Protein AF-A0A0N1A5Q2-F1 (afdb_monomer)

Solvent-accessible surface area (backbone atoms only — not comparable to full-atom values): 10249 Å² total; per-residue (Å²): 117,65,51,75,44,43,47,66,61,51,27,72,71,64,34,70,78,53,55,74,44,52,62,60,35,73,66,47,80,90,40,35,28,28,36,40,36,38,72,71,56,71,82,91,60,78,44,61,50,74,22,64,37,93,55,10,63,61,47,42,65,68,29,60,58,47,68,48,45,46,52,53,33,58,75,71,55,56,76,88,78,52,68,49,60,36,40,36,42,25,34,40,39,55,25,31,68,52,24,43,51,53,16,53,59,43,38,57,50,35,73,74,66,60,65,80,52,96,42,59,41,48,31,43,28,14,32,15,48,35,70,73,91,54,89,69,54,50,43,103,81,70,43,73,63,71,30,50,38,72,70,15,57,48,43,22,46,75,46,59,44,23,50,27,24,29,22,56,91,84,41,66,43,75,41,10,50,53,33,48,53,50,58,57,53,55,64,77,76,113

Nearest PDB structures (foldseek):
  5tkm-assembly2_B  TM=4.483E-01  e=5.69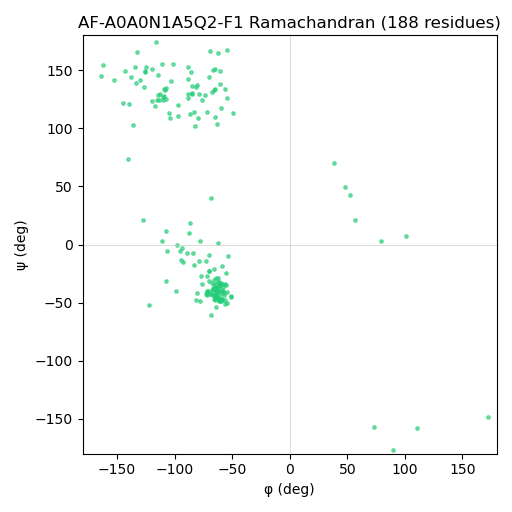3E-06  Homo sapiens
  3vow-assembly2_B  TM=4.522E-01  e=8.883E-06  Homo sapiens
  4j4j-assembly1_A  TM=4.385E-01  e=6.369E-05  Homo sapiens
  3a58-assembly2_D  TM=3.427E-01  e=1.150E-01  Saccharomyces cerevisiae
  4k3z-assembly1_A-2  TM=3.802E-01  e=5.630E-01  Brucella melitensis bv. 1 str. 16M

Sequence (190 aa):
MNGELDWADATAYYGSGLEAHRKPLSEASMATYGLLACRFLKGDTEQVVNGDGDHAEQKLIRSSLWTEELDSALADWDPRSSPMLVLVALNRSPCGDCAHLLASALNHYNDRYALTTERQHFVLASLGYYHSNKATQHSARGLPQTFTTDKGMRALKEAGWKLCTLTFDAKTTRRGRELSTYLRQIRKHG

pLDDT: mean 83.9, std 13.61, range [41.44, 96.94]

Foldseek 3Di:
DAEEDEPVNVCVVQHPLSVVCPVVLQPPDPKKKKKKAWNQFDDPDDRIDIAIGNQRLVVVCVDCCNPPRVVVSLVPDDLVPAQTEIEMEIQEDDFLVSLLVLLVSLLVVCVVNVPPDPRYAYEYEYLFFFDDPDDFDQDVVRHGNGGHDLNSVVSNVVSPYHYHYYDYPPDRDPRSVVVNVVVVVSVVPD

Mean predicted aligned error: 6.55 Å

Structure (mmCIF, N/CA/C/O backbone):
data_AF-A0A0N1A5Q2-F1
#
_entry.id   AF-A0A0N1A5Q2-F1
#
loop_
_atom_site.group_PDB
_atom_site.id
_atom_site.type_symbol
_atom_site.label_atom_id
_atom_site.label_alt_id
_atom_site.label_comp_id
_atom_site.label_asym_id
_atom_site.label_entity_id
_atom_site.label_seq_id
_atom_site.pdbx_PDB_ins_code
_atom_site.Cartn_x
_atom_site.Cartn_y
_atom_site.Cartn_z
_atom_site.occupancy
_atom_site.B_iso_or_equiv
_atom_site.auth_seq_id
_atom_site.auth_comp_id
_atom_site.auth_asym_id
_atom_site.auth_atom_id
_atom_site.pdbx_PDB_model_num
ATOM 1 N N . MET A 1 1 ? 8.326 1.518 9.846 1.00 48.03 1 MET A N 1
ATOM 2 C CA . MET A 1 1 ? 8.658 0.183 9.301 1.00 48.03 1 MET A CA 1
ATOM 3 C C . MET A 1 1 ? 8.783 0.349 7.791 1.00 48.03 1 MET A C 1
ATOM 5 O O . MET A 1 1 ? 7.774 0.312 7.116 1.00 48.03 1 MET A O 1
ATOM 9 N N . ASN A 1 2 ? 9.982 0.660 7.287 1.00 59.34 2 ASN A N 1
ATOM 10 C CA . ASN A 1 2 ? 10.278 0.516 5.856 1.00 59.34 2 ASN A CA 1
ATOM 11 C C . ASN A 1 2 ? 11.208 -0.688 5.746 1.00 59.34 2 ASN A C 1
ATOM 13 O O . ASN A 1 2 ? 12.139 -0.798 6.558 1.00 59.34 2 ASN A O 1
ATOM 17 N N . GLY A 1 3 ? 10.955 -1.581 4.801 1.00 83.50 3 GLY A N 1
ATOM 18 C CA . GLY A 1 3 ? 11.640 -2.868 4.759 1.00 83.50 3 GLY A CA 1
ATOM 19 C C . GLY A 1 3 ? 11.071 -3.800 3.706 1.00 83.50 3 GLY A C 1
ATOM 20 O O . GLY A 1 3 ? 10.608 -3.350 2.660 1.00 83.50 3 GLY A O 1
ATOM 21 N N . GLU A 1 4 ? 11.133 -5.090 3.991 1.00 91.00 4 GLU A N 1
ATOM 22 C CA . GLU A 1 4 ? 10.516 -6.132 3.180 1.00 91.00 4 GLU A CA 1
ATOM 23 C C . GLU A 1 4 ? 9.241 -6.605 3.885 1.00 91.00 4 GLU A C 1
ATOM 25 O O . GLU A 1 4 ? 9.194 -6.656 5.115 1.00 91.00 4 GLU A O 1
ATOM 30 N N . LEU A 1 5 ? 8.194 -6.865 3.107 1.00 94.06 5 LEU A N 1
ATOM 31 C CA . LEU A 1 5 ? 6.973 -7.516 3.566 1.00 94.06 5 LEU A CA 1
ATOM 32 C C . LEU A 1 5 ? 6.863 -8.828 2.804 1.00 94.06 5 LEU A C 1
ATOM 34 O O . LEU A 1 5 ? 6.771 -8.799 1.573 1.00 94.06 5 LEU A O 1
ATOM 38 N N . ASP A 1 6 ? 6.860 -9.947 3.520 1.00 94.31 6 ASP A N 1
ATOM 39 C CA . ASP A 1 6 ? 6.605 -11.225 2.880 1.00 94.31 6 ASP A CA 1
ATOM 40 C C . ASP A 1 6 ? 5.109 -11.439 2.674 1.00 94.31 6 ASP A C 1
ATOM 42 O O . ASP A 1 6 ? 4.270 -11.139 3.528 1.00 94.31 6 ASP A O 1
ATOM 46 N N . TRP A 1 7 ? 4.763 -11.947 1.499 1.00 94.06 7 TRP A N 1
ATOM 47 C CA . TRP A 1 7 ? 3.385 -12.239 1.151 1.00 94.06 7 TRP A CA 1
ATOM 48 C C . TRP A 1 7 ? 2.751 -13.303 2.044 1.00 94.06 7 TRP A C 1
ATOM 50 O O . TRP A 1 7 ? 1.550 -13.221 2.305 1.00 94.06 7 TRP A O 1
ATOM 60 N N . ALA A 1 8 ? 3.526 -14.274 2.538 1.00 93.19 8 ALA A N 1
ATOM 61 C CA . ALA A 1 8 ? 3.014 -15.270 3.470 1.00 93.19 8 ALA A CA 1
ATOM 62 C C . ALA A 1 8 ? 2.579 -14.612 4.788 1.00 93.19 8 ALA A C 1
ATOM 64 O O . ALA A 1 8 ? 1.503 -14.928 5.293 1.00 93.19 8 ALA A O 1
ATOM 65 N N . ASP A 1 9 ? 3.345 -13.637 5.288 1.00 92.31 9 ASP A N 1
ATOM 66 C CA . ASP A 1 9 ? 2.991 -12.874 6.492 1.00 92.31 9 ASP A CA 1
ATOM 67 C C . ASP A 1 9 ? 1.732 -12.029 6.267 1.00 92.31 9 ASP A C 1
ATOM 69 O O . ASP A 1 9 ? 0.822 -12.008 7.100 1.00 92.31 9 ASP A O 1
ATOM 73 N N . ALA A 1 10 ? 1.642 -11.358 5.112 1.00 92.25 10 ALA A N 1
ATOM 74 C CA . ALA A 1 10 ? 0.452 -10.597 4.743 1.00 92.25 10 ALA A CA 1
ATOM 75 C C . ALA A 1 10 ? -0.783 -11.511 4.644 1.00 92.25 10 ALA A C 1
ATOM 77 O O . ALA A 1 10 ? -1.839 -11.190 5.184 1.00 92.25 10 ALA A O 1
ATOM 78 N N . THR A 1 11 ? -0.647 -12.680 4.022 1.00 92.38 11 THR A N 1
ATOM 79 C CA . THR A 1 11 ? -1.735 -13.656 3.867 1.00 92.38 11 THR A CA 1
ATOM 80 C C . THR A 1 11 ? -2.144 -14.265 5.204 1.00 92.38 11 THR A C 1
ATOM 82 O O . THR A 1 11 ? -3.334 -14.415 5.467 1.00 92.38 11 THR A O 1
ATOM 85 N N . ALA A 1 12 ? -1.194 -14.548 6.098 1.00 91.06 12 ALA A N 1
ATOM 86 C CA . ALA A 1 12 ? -1.493 -14.996 7.457 1.00 91.06 12 ALA A CA 1
ATOM 87 C C . ALA A 1 12 ? -2.286 -13.941 8.250 1.00 91.06 12 ALA A C 1
ATOM 89 O O . ALA A 1 12 ? -3.116 -14.289 9.090 1.00 91.06 12 ALA A O 1
ATOM 90 N N . TYR A 1 13 ? -2.058 -12.654 7.971 1.00 89.38 13 TYR A N 1
ATOM 91 C CA . TYR A 1 13 ? -2.757 -11.560 8.634 1.00 89.38 13 TYR A CA 1
ATOM 92 C C . TYR A 1 13 ? -4.150 -11.274 8.053 1.00 89.38 13 TYR A C 1
ATOM 94 O O . TYR A 1 13 ? -5.098 -11.138 8.830 1.00 89.38 13 TYR A O 1
ATOM 102 N N . TYR A 1 14 ? -4.272 -11.174 6.723 1.00 89.12 14 TYR A N 1
ATOM 103 C CA . TYR A 1 14 ? -5.499 -10.781 6.007 1.00 89.12 14 TYR A CA 1
ATOM 104 C C . TYR A 1 14 ? -6.382 -11.960 5.569 1.00 89.12 14 TYR A C 1
ATOM 106 O O . TYR A 1 14 ? -7.547 -11.760 5.246 1.00 89.12 14 TYR A O 1
ATOM 114 N N . GLY A 1 15 ? -5.859 -13.186 5.573 1.00 88.00 15 GLY A N 1
ATOM 115 C CA . GLY A 1 15 ? -6.590 -14.391 5.188 1.00 88.00 15 GLY A CA 1
ATOM 116 C C . GLY A 1 15 ? -6.500 -14.747 3.700 1.00 88.00 15 GLY A C 1
ATOM 117 O O . GLY A 1 15 ? -5.807 -14.111 2.904 1.00 88.00 15 GLY A O 1
ATOM 118 N N . SER A 1 16 ? -7.219 -15.809 3.323 1.00 83.44 16 SER A N 1
ATOM 119 C CA . SER A 1 16 ? -7.140 -16.453 2.001 1.00 83.44 16 SER A CA 1
ATOM 120 C C . SER A 1 16 ? -7.618 -15.584 0.835 1.00 83.44 16 SER A C 1
ATOM 122 O O . SER A 1 16 ? -7.206 -15.829 -0.297 1.00 83.44 16 SER A O 1
ATOM 124 N N . GLY A 1 17 ? -8.434 -14.556 1.096 1.00 86.31 17 GLY A N 1
ATOM 125 C CA . GLY A 1 17 ? -8.840 -13.582 0.079 1.00 86.31 17 GLY A CA 1
ATOM 126 C C . GLY A 1 17 ? -7.642 -12.868 -0.551 1.00 86.31 17 GLY A C 1
ATOM 127 O O . GLY A 1 17 ? -7.629 -12.631 -1.754 1.00 86.31 17 GLY A O 1
ATOM 128 N N . LEU A 1 18 ? -6.580 -12.621 0.228 1.00 89.81 18 LEU A N 1
ATOM 129 C CA . LEU A 1 18 ? -5.355 -12.035 -0.305 1.00 89.81 18 LEU A CA 1
ATOM 130 C C . LEU A 1 18 ? -4.631 -13.007 -1.252 1.00 89.81 18 LEU A C 1
ATOM 132 O O . LEU A 1 18 ? -4.221 -12.598 -2.336 1.00 89.81 18 LEU A O 1
ATOM 136 N N . GLU A 1 19 ? -4.537 -14.296 -0.897 1.00 90.75 19 GLU A N 1
ATOM 137 C CA . GLU A 1 19 ? -3.787 -15.311 -1.661 1.00 90.75 19 GLU A CA 1
ATOM 138 C C . GLU A 1 19 ? -4.295 -15.479 -3.097 1.00 90.75 19 GLU A C 1
ATOM 140 O O . GLU A 1 19 ? -3.496 -15.674 -4.018 1.00 90.75 19 GLU A O 1
ATOM 145 N N . ALA A 1 20 ? -5.603 -15.315 -3.322 1.00 90.50 20 ALA A N 1
ATOM 146 C CA . ALA A 1 20 ? -6.207 -15.363 -4.655 1.00 90.50 20 ALA A CA 1
ATOM 147 C C . ALA A 1 20 ? -5.558 -14.374 -5.646 1.00 90.50 20 ALA A C 1
ATOM 149 O O . ALA A 1 20 ? -5.558 -14.599 -6.859 1.00 90.50 20 ALA A O 1
ATOM 150 N N . HIS A 1 21 ? -4.945 -13.302 -5.139 1.00 92.31 21 HIS A N 1
ATOM 151 C CA . HIS A 1 21 ? -4.328 -12.258 -5.947 1.00 92.31 21 HIS A CA 1
ATOM 152 C C . HIS A 1 21 ? -2.816 -12.393 -6.122 1.00 92.31 21 HIS A C 1
ATOM 154 O O . HIS A 1 21 ? -2.222 -11.591 -6.848 1.00 92.31 21 HIS A O 1
ATOM 160 N N . ARG A 1 22 ? -2.185 -13.419 -5.541 1.00 92.06 22 ARG A N 1
ATOM 161 C CA . ARG 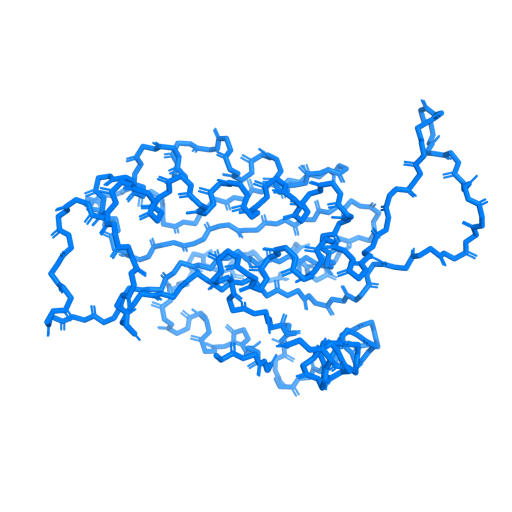A 1 22 ? -0.740 -13.644 -5.669 1.00 92.06 22 ARG A CA 1
ATOM 162 C C . ARG A 1 22 ? -0.311 -13.743 -7.133 1.00 92.06 22 ARG A C 1
ATOM 164 O O . ARG A 1 22 ? 0.598 -13.037 -7.572 1.00 92.06 22 ARG A O 1
ATOM 171 N N . LYS A 1 23 ? -0.994 -14.600 -7.900 1.00 90.75 23 LYS A N 1
ATOM 172 C CA . LYS A 1 23 ? -0.701 -14.830 -9.320 1.00 90.75 23 LYS A CA 1
ATOM 173 C C . LYS A 1 23 ? -0.937 -13.563 -10.164 1.00 90.75 23 LYS A C 1
ATOM 175 O O . LYS A 1 23 ? 0.034 -13.125 -10.786 1.00 90.75 23 LYS A O 1
ATOM 180 N N . PRO A 1 24 ? -2.121 -12.909 -10.127 1.00 90.12 24 PRO A N 1
ATOM 181 C CA . PRO A 1 24 ? -2.347 -11.633 -10.815 1.00 90.12 24 PRO A CA 1
ATOM 182 C C . PRO A 1 24 ? -1.297 -10.556 -10.511 1.00 90.12 24 PRO A C 1
ATOM 184 O O . PRO A 1 24 ? -0.792 -9.911 -11.429 1.00 90.12 24 PRO A O 1
ATOM 187 N N . LEU A 1 25 ? -0.917 -10.399 -9.239 1.00 89.50 25 LEU A N 1
ATOM 188 C CA . LEU A 1 25 ? 0.084 -9.420 -8.814 1.00 89.50 25 LEU A CA 1
ATOM 189 C C . LEU A 1 25 ? 1.473 -9.745 -9.391 1.00 89.50 25 LEU A C 1
ATOM 191 O O . LEU A 1 25 ? 2.203 -8.840 -9.782 1.00 89.50 25 LEU A O 1
ATOM 195 N N . SER A 1 26 ? 1.836 -11.028 -9.474 1.00 87.81 26 SER A N 1
ATOM 196 C CA . SER A 1 26 ? 3.132 -11.472 -10.003 1.00 87.81 26 SER A CA 1
ATOM 197 C C . SER A 1 26 ? 3.249 -11.408 -11.532 1.00 87.81 26 SER A C 1
ATOM 199 O O . SER A 1 26 ? 4.332 -11.138 -12.051 1.00 87.81 26 SER A O 1
ATOM 201 N N . GLU A 1 27 ? 2.152 -11.648 -12.256 1.00 86.88 27 GLU A N 1
ATOM 202 C CA . GLU A 1 27 ? 2.146 -11.806 -13.719 1.00 86.88 27 GLU A CA 1
ATOM 203 C C . GLU A 1 27 ? 1.821 -10.507 -14.474 1.00 86.88 27 GLU A C 1
ATOM 205 O O . GLU A 1 27 ? 2.047 -10.415 -15.684 1.00 86.88 27 GLU A O 1
ATOM 210 N N . ALA A 1 28 ? 1.323 -9.478 -13.783 1.00 80.00 28 ALA A N 1
ATOM 211 C CA . ALA A 1 28 ? 1.018 -8.183 -14.380 1.00 80.00 28 ALA A CA 1
ATOM 212 C C . ALA A 1 28 ? 2.292 -7.503 -14.925 1.00 80.00 28 ALA A C 1
ATOM 214 O O . ALA A 1 28 ? 3.109 -6.968 -14.175 1.00 80.00 28 ALA A O 1
ATOM 215 N N . SER A 1 29 ? 2.460 -7.526 -16.251 1.00 67.62 29 SER A N 1
ATOM 216 C CA . SER A 1 29 ? 3.684 -7.083 -16.936 1.00 67.62 29 SER A CA 1
ATOM 217 C C . SER A 1 29 ? 3.606 -5.657 -17.498 1.00 67.62 29 SER A C 1
ATOM 219 O O . SER A 1 29 ? 4.572 -4.902 -17.393 1.00 67.62 29 SER A O 1
ATOM 221 N N . MET A 1 30 ? 2.463 -5.267 -18.074 1.00 62.78 30 MET A N 1
ATOM 222 C CA . MET A 1 30 ? 2.282 -3.972 -18.757 1.00 62.78 30 MET A CA 1
ATOM 223 C C . MET A 1 30 ? 1.413 -2.981 -17.967 1.00 62.78 30 MET A C 1
ATOM 225 O O . MET A 1 30 ? 1.653 -1.772 -18.018 1.00 62.78 30 MET A O 1
ATOM 229 N N . ALA A 1 31 ? 0.452 -3.483 -17.191 1.00 73.56 31 ALA A N 1
ATOM 230 C CA . ALA A 1 31 ? -0.444 -2.688 -16.354 1.00 73.56 31 ALA A CA 1
ATOM 231 C C . ALA A 1 31 ? -0.009 -2.716 -14.880 1.00 73.56 31 ALA A C 1
ATOM 233 O O . ALA A 1 31 ? 0.653 -3.656 -14.430 1.00 73.56 31 ALA A O 1
ATOM 234 N N . THR A 1 32 ? -0.382 -1.683 -14.124 1.00 80.25 32 THR A N 1
ATOM 235 C CA . THR A 1 32 ? -0.307 -1.733 -12.666 1.00 80.25 32 THR A CA 1
ATOM 236 C C . THR A 1 32 ? -1.446 -2.633 -12.218 1.00 80.25 32 THR A C 1
ATOM 238 O O . THR A 1 32 ? -2.584 -2.430 -12.631 1.00 80.25 32 THR A O 1
ATOM 241 N N . TYR A 1 33 ? -1.138 -3.625 -11.398 1.00 89.69 33 TYR A N 1
ATOM 242 C CA . TYR A 1 33 ? -2.120 -4.377 -10.636 1.00 89.69 33 TYR A CA 1
ATOM 243 C C . TYR A 1 33 ? -1.899 -4.041 -9.168 1.00 89.69 33 TYR A C 1
ATOM 245 O O . TYR A 1 33 ? -0.764 -4.077 -8.681 1.00 89.69 33 TYR A O 1
ATOM 253 N N . GLY A 1 34 ? -2.975 -3.669 -8.492 1.00 92.12 34 GLY A N 1
ATOM 254 C CA . GLY A 1 34 ? -2.956 -3.222 -7.116 1.00 92.12 34 GLY A CA 1
ATOM 255 C C . GLY A 1 34 ? -4.054 -3.867 -6.292 1.00 92.12 34 GLY A C 1
ATOM 256 O O . GLY A 1 34 ? -5.102 -4.237 -6.814 1.00 92.12 34 GLY A O 1
ATOM 257 N N . LEU A 1 35 ? -3.798 -3.974 -4.997 1.00 94.81 35 LEU A N 1
ATOM 258 C CA . LEU A 1 35 ? -4.710 -4.487 -3.989 1.00 94.81 35 LEU A CA 1
ATOM 259 C C . LEU A 1 35 ? -4.766 -3.503 -2.837 1.00 94.81 35 LEU A C 1
ATOM 261 O O . LEU A 1 35 ? -3.729 -2.966 -2.450 1.00 94.81 35 LEU A O 1
ATOM 265 N N . LEU A 1 36 ? -5.948 -3.318 -2.272 1.00 94.88 36 LEU A N 1
ATOM 266 C CA . LEU A 1 36 ? -6.162 -2.638 -1.007 1.00 94.88 36 LEU A CA 1
ATOM 267 C C . LEU A 1 36 ? -6.825 -3.631 -0.056 1.00 94.88 36 LEU A C 1
ATOM 269 O O . LEU A 1 36 ? -7.872 -4.178 -0.388 1.00 94.88 36 LEU A O 1
ATOM 273 N N . ALA A 1 37 ? -6.213 -3.861 1.103 1.00 93.56 37 ALA A N 1
ATOM 274 C CA . ALA A 1 37 ? -6.688 -4.811 2.098 1.00 93.56 37 ALA A CA 1
ATOM 275 C C . ALA A 1 37 ? -6.846 -4.162 3.478 1.00 93.56 37 ALA A C 1
ATOM 277 O O . ALA A 1 37 ? -5.955 -3.442 3.945 1.00 93.56 37 ALA A O 1
ATOM 278 N N . CYS A 1 38 ? -7.963 -4.461 4.144 1.00 91.06 38 CYS A N 1
ATOM 279 C CA . CYS A 1 38 ? -8.246 -4.074 5.522 1.00 91.06 38 CYS A CA 1
ATOM 280 C C . CYS A 1 38 ? -9.044 -5.174 6.231 1.00 91.06 38 CYS A C 1
ATOM 282 O O . CYS A 1 38 ? -10.147 -5.521 5.823 1.00 91.06 38 CYS A O 1
ATOM 284 N N . ARG A 1 39 ? -8.501 -5.700 7.334 1.00 85.00 39 ARG A N 1
ATOM 285 C CA . ARG A 1 39 ? -9.143 -6.764 8.126 1.00 85.00 39 ARG A CA 1
ATOM 286 C C . ARG A 1 39 ? -10.188 -6.249 9.126 1.00 85.00 39 ARG A C 1
ATOM 288 O O . ARG A 1 39 ? -10.984 -7.029 9.635 1.00 85.00 39 ARG A O 1
ATOM 295 N N . PHE A 1 40 ? -10.171 -4.958 9.449 1.00 81.56 40 PHE A N 1
ATOM 296 C CA . PHE A 1 40 ? -10.995 -4.380 10.522 1.00 81.56 40 PHE A CA 1
ATOM 297 C C . PHE A 1 40 ? -12.388 -3.940 10.063 1.00 81.56 40 PHE A C 1
ATOM 299 O O . PHE A 1 40 ? -13.098 -3.277 10.815 1.00 81.56 40 PHE A O 1
ATOM 306 N N . LEU A 1 41 ? -12.776 -4.302 8.841 1.00 81.88 41 LEU A N 1
ATOM 307 C CA . LEU A 1 41 ? -14.115 -4.041 8.332 1.00 81.88 41 LEU A CA 1
ATOM 308 C C . LEU A 1 41 ? -15.130 -4.926 9.067 1.00 81.88 41 LEU A C 1
ATOM 310 O O . LEU A 1 41 ? -14.832 -6.066 9.436 1.00 81.88 41 LEU A O 1
ATOM 314 N N . LYS A 1 42 ? -16.322 -4.385 9.316 1.00 74.38 42 LYS A N 1
ATOM 315 C CA . LYS A 1 42 ? -17.409 -5.100 9.996 1.00 74.38 42 LYS A CA 1
ATOM 316 C C . LYS A 1 42 ? -18.264 -5.864 8.981 1.00 74.38 42 LYS A C 1
ATOM 318 O O . LYS A 1 42 ? -18.411 -5.433 7.846 1.00 74.38 42 LYS A O 1
ATOM 323 N N . GLY A 1 43 ? -18.890 -6.954 9.428 1.00 70.62 43 GLY A N 1
ATOM 324 C CA . GLY A 1 43 ? -19.822 -7.742 8.611 1.00 70.62 43 GLY A CA 1
ATOM 325 C C . GLY A 1 43 ? -19.140 -8.583 7.527 1.00 70.62 43 GLY A C 1
ATOM 326 O O . GLY A 1 43 ? -17.962 -8.911 7.642 1.00 70.62 43 GLY A O 1
ATOM 327 N N . ASP A 1 44 ? -19.901 -8.922 6.484 1.00 66.75 44 ASP A N 1
ATOM 328 C CA . ASP A 1 44 ? -19.446 -9.714 5.328 1.00 66.75 44 ASP A CA 1
ATOM 329 C C . ASP A 1 44 ? -18.795 -8.845 4.230 1.00 66.75 44 ASP A C 1
ATOM 331 O O . ASP A 1 44 ? -18.699 -9.257 3.072 1.00 66.75 44 ASP A O 1
ATOM 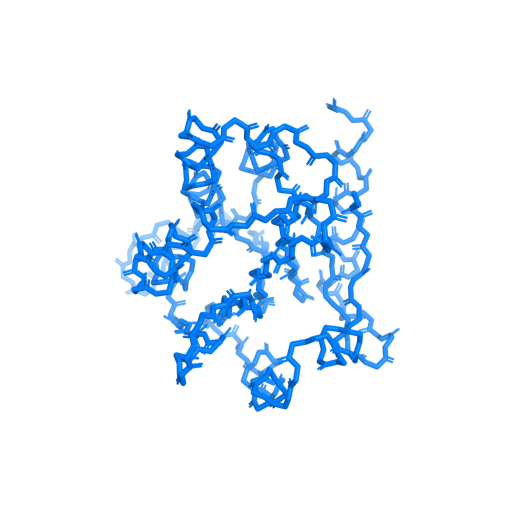335 N N . THR A 1 45 ? -18.373 -7.620 4.567 1.00 73.19 45 THR A N 1
ATOM 336 C CA . THR A 1 45 ? -17.741 -6.695 3.622 1.00 73.19 45 THR A CA 1
ATOM 337 C C . THR A 1 45 ? -16.457 -7.294 3.057 1.00 73.19 45 THR A C 1
ATOM 339 O O . THR A 1 45 ? -15.641 -7.877 3.777 1.00 73.19 45 THR A O 1
ATOM 342 N N . GLU A 1 46 ? -16.259 -7.121 1.751 1.00 77.69 46 GLU A N 1
ATOM 343 C CA . GLU A 1 46 ? -15.052 -7.564 1.068 1.00 77.69 46 GLU A CA 1
ATOM 344 C C . GLU A 1 46 ? -13.822 -6.881 1.684 1.00 77.69 46 GLU A C 1
ATOM 346 O O . GLU A 1 46 ? -13.693 -5.662 1.675 1.00 77.69 46 GLU A O 1
ATOM 351 N N . GLN A 1 47 ? -12.914 -7.673 2.255 1.00 84.00 47 GLN A N 1
ATOM 352 C CA . GLN A 1 47 ? -11.740 -7.162 2.976 1.00 84.00 47 GLN A CA 1
ATOM 353 C C . GLN A 1 47 ? -10.566 -6.826 2.052 1.00 84.00 47 GLN A C 1
ATOM 355 O O . GLN A 1 47 ? -9.556 -6.288 2.512 1.00 84.00 47 GLN A O 1
ATOM 360 N N . VAL A 1 48 ? -10.678 -7.173 0.768 1.00 87.00 48 VAL A N 1
ATOM 361 C CA . VAL A 1 48 ? -9.649 -6.978 -0.251 1.00 87.00 48 VAL A CA 1
ATOM 362 C C . VAL A 1 48 ? -10.316 -6.526 -1.541 1.00 87.00 48 VAL A C 1
ATOM 364 O O . VAL A 1 48 ? -11.109 -7.262 -2.102 1.00 87.00 48 VAL A O 1
ATOM 367 N N . VAL A 1 49 ? -9.948 -5.356 -2.051 1.00 91.00 49 VAL A N 1
ATOM 368 C CA . VAL A 1 49 ? -10.360 -4.906 -3.388 1.00 91.00 49 VAL A CA 1
ATOM 369 C C . VAL A 1 49 ? -9.148 -4.796 -4.293 1.00 91.00 49 VAL A C 1
ATOM 371 O O . VAL A 1 49 ? -8.057 -4.422 -3.851 1.00 91.00 49 VAL A O 1
ATOM 374 N N . ASN A 1 50 ? -9.328 -5.095 -5.576 1.00 90.31 50 ASN A N 1
ATOM 375 C CA . ASN A 1 50 ? -8.273 -4.968 -6.571 1.00 90.31 50 ASN A CA 1
ATOM 376 C C . ASN A 1 50 ? -8.536 -3.832 -7.565 1.00 90.31 50 ASN A C 1
ATOM 378 O O . ASN A 1 50 ? -9.666 -3.436 -7.837 1.00 90.31 50 ASN A O 1
ATOM 382 N N . GLY A 1 51 ? -7.457 -3.328 -8.150 1.00 85.19 51 GLY A N 1
ATOM 383 C CA . GLY A 1 51 ? -7.483 -2.378 -9.251 1.00 85.19 51 GLY A CA 1
ATOM 384 C C . GLY A 1 51 ? -6.427 -2.747 -10.281 1.00 85.19 51 GLY A C 1
ATOM 385 O O . GLY A 1 51 ? -5.341 -3.203 -9.934 1.00 85.19 51 GLY A O 1
ATOM 386 N N . ASP A 1 52 ? -6.733 -2.543 -11.555 1.00 83.56 52 ASP A N 1
ATOM 387 C CA . ASP A 1 52 ? -5.813 -2.789 -12.662 1.00 83.56 52 ASP A CA 1
ATOM 388 C C . ASP A 1 52 ? -5.764 -1.613 -13.656 1.00 83.56 52 ASP A C 1
ATOM 390 O O . ASP A 1 52 ? -6.613 -0.717 -13.645 1.00 83.56 52 ASP A O 1
ATOM 394 N N . GLY A 1 53 ? -4.765 -1.598 -14.535 1.00 79.62 53 GLY A N 1
ATOM 395 C CA . GLY A 1 53 ? -4.632 -0.621 -15.621 1.00 79.62 53 GLY A CA 1
ATOM 396 C C . GLY A 1 53 ? -3.470 0.350 -15.427 1.00 79.62 53 GLY A C 1
ATOM 397 O O . GLY A 1 53 ? -2.508 0.053 -14.722 1.00 79.62 53 GLY A O 1
ATOM 398 N N . ASP A 1 54 ? -3.528 1.509 -16.085 1.00 74.69 54 ASP A N 1
ATOM 399 C CA . ASP A 1 54 ? -2.410 2.468 -16.085 1.00 74.69 54 ASP A CA 1
ATOM 400 C C . ASP A 1 54 ? -2.124 3.040 -14.681 1.00 74.69 54 ASP A C 1
ATOM 402 O O . ASP A 1 54 ? -0.963 3.248 -14.329 1.00 74.69 54 ASP A O 1
ATOM 406 N N . HIS A 1 55 ? -3.172 3.215 -13.864 1.00 82.31 55 HIS A N 1
ATOM 407 C CA . HIS A 1 55 ? -3.115 3.769 -12.506 1.00 82.31 55 HIS A CA 1
ATOM 408 C C . HIS A 1 55 ? -4.062 3.015 -11.558 1.00 82.31 55 HIS A C 1
ATOM 410 O O . HIS A 1 55 ? -5.131 3.516 -11.195 1.00 82.31 55 HIS A O 1
ATOM 416 N N . ALA A 1 56 ? -3.695 1.789 -11.175 1.00 88.38 56 ALA A N 1
ATOM 417 C CA . ALA A 1 56 ? -4.473 0.987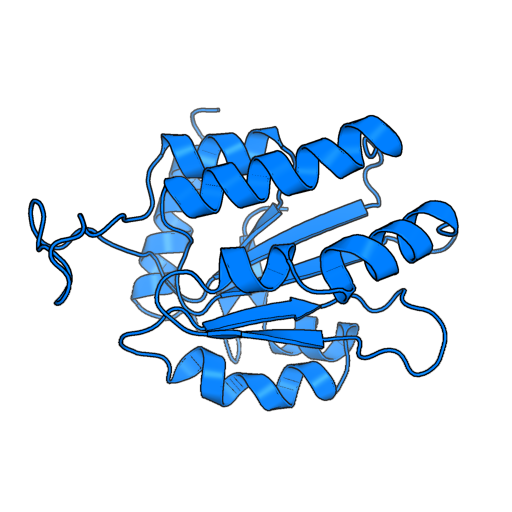 -10.226 1.00 88.38 56 ALA A CA 1
ATOM 418 C C . ALA A 1 56 ? -4.705 1.728 -8.899 1.00 88.38 56 ALA A C 1
ATOM 420 O O . ALA A 1 56 ? -5.783 1.645 -8.322 1.00 88.38 56 ALA A O 1
ATOM 421 N N . GLU A 1 57 ? -3.731 2.523 -8.464 1.00 92.88 57 GLU A N 1
ATOM 422 C CA . GLU A 1 57 ? -3.761 3.336 -7.251 1.00 92.88 57 GLU A CA 1
ATOM 423 C C . GLU A 1 57 ? -4.980 4.265 -7.213 1.00 92.88 57 GLU A C 1
ATOM 425 O O . GLU A 1 57 ? -5.641 4.372 -6.183 1.00 92.88 57 GLU A O 1
ATOM 430 N N . GLN A 1 58 ? -5.332 4.879 -8.350 1.00 91.25 58 GLN A N 1
ATOM 431 C CA . GLN A 1 58 ? -6.510 5.747 -8.452 1.00 91.25 58 GLN A CA 1
ATOM 432 C C . GLN A 1 58 ? -7.813 4.975 -8.274 1.00 91.25 58 GLN A C 1
ATOM 434 O O . GLN A 1 58 ? -8.753 5.496 -7.680 1.00 91.25 58 GLN A O 1
ATOM 439 N N . LYS A 1 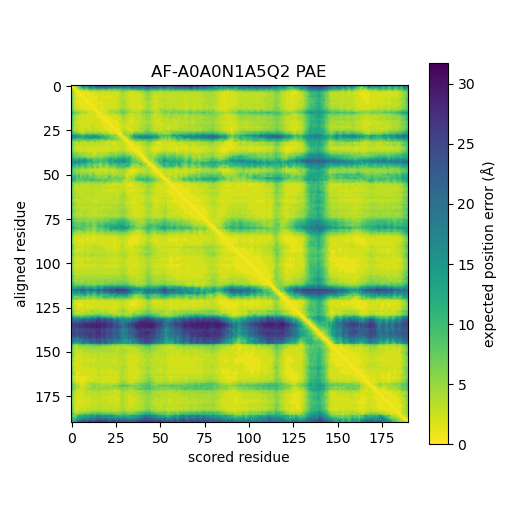59 ? -7.886 3.747 -8.801 1.00 90.94 59 LYS A N 1
ATOM 440 C CA . LYS A 1 59 ? -9.057 2.885 -8.613 1.00 90.94 59 LYS A CA 1
ATOM 441 C C . LYS A 1 59 ? -9.183 2.470 -7.149 1.00 90.94 59 LYS A C 1
ATOM 443 O O . LYS A 1 59 ? -10.274 2.559 -6.602 1.00 90.94 59 LYS A O 1
ATOM 448 N N . LEU A 1 60 ? -8.072 2.095 -6.511 1.00 93.38 60 LEU A N 1
ATOM 449 C CA . LEU A 1 60 ? -8.060 1.676 -5.109 1.00 93.38 60 LEU A CA 1
ATOM 450 C C . LEU A 1 60 ? -8.560 2.787 -4.178 1.00 93.38 60 LEU A C 1
ATOM 452 O O . LEU A 1 60 ? -9.461 2.536 -3.386 1.00 93.38 60 LEU A O 1
ATOM 456 N N . ILE A 1 61 ? -8.067 4.024 -4.308 1.00 93.31 61 ILE A N 1
ATOM 457 C CA . ILE A 1 61 ? -8.511 5.121 -3.424 1.00 93.31 61 ILE A CA 1
ATOM 458 C C . ILE A 1 61 ? -9.936 5.625 -3.709 1.00 93.31 61 ILE A C 1
ATOM 460 O O . ILE A 1 61 ? -10.491 6.374 -2.914 1.00 93.31 61 ILE A O 1
ATOM 464 N N . ARG A 1 62 ? -10.511 5.266 -4.864 1.00 93.00 62 ARG A N 1
ATOM 465 C CA . ARG A 1 62 ? -11.903 5.574 -5.234 1.00 93.00 62 ARG A CA 1
ATOM 466 C C . ARG A 1 62 ? -12.862 4.428 -4.921 1.00 93.00 62 ARG A C 1
ATOM 468 O O . ARG A 1 62 ? -14.056 4.572 -5.157 1.00 93.00 62 ARG A O 1
ATOM 475 N N . SER A 1 63 ? -12.348 3.284 -4.473 1.00 93.62 63 SER A N 1
ATOM 476 C CA . SER A 1 63 ? -13.183 2.156 -4.071 1.00 93.62 63 SER A CA 1
ATOM 477 C C . SER A 1 63 ? -13.990 2.514 -2.825 1.00 93.62 63 SER A C 1
ATOM 479 O O . SER A 1 63 ? -13.503 3.271 -1.984 1.00 93.62 63 SER A O 1
ATOM 481 N N . SER A 1 64 ? -15.179 1.921 -2.679 1.00 91.50 64 SER A N 1
ATOM 482 C CA . SER A 1 64 ? -15.981 2.034 -1.452 1.00 91.50 64 SER A CA 1
ATOM 483 C C . SER A 1 64 ? -15.200 1.569 -0.225 1.00 91.50 64 SER A C 1
ATOM 485 O O . SER A 1 64 ? -15.315 2.172 0.840 1.00 91.50 64 SER A O 1
ATOM 487 N N . LEU A 1 65 ? -14.333 0.560 -0.396 1.00 92.38 65 LEU A N 1
ATOM 488 C CA . LEU A 1 65 ? -13.454 0.095 0.670 1.00 92.38 65 LEU A CA 1
ATOM 489 C C . LEU A 1 65 ? -12.603 1.246 1.209 1.00 92.38 65 LEU A C 1
ATOM 491 O O . LEU A 1 65 ? -12.549 1.442 2.417 1.00 92.38 65 LEU A O 1
ATOM 495 N N . TRP A 1 66 ? -11.975 2.034 0.330 1.00 93.56 66 TRP A N 1
ATOM 496 C CA . TRP A 1 66 ? -11.254 3.226 0.763 1.00 93.56 66 TRP A CA 1
ATOM 497 C C . TRP A 1 66 ? -12.223 4.289 1.276 1.00 93.56 66 TRP A C 1
ATOM 499 O O . TRP A 1 66 ? -12.138 4.656 2.432 1.00 93.56 66 TRP A O 1
ATOM 509 N N . THR A 1 67 ? -13.158 4.781 0.466 1.00 92.44 67 THR A N 1
ATOM 510 C CA . THR A 1 67 ? -13.883 6.025 0.775 1.00 92.44 67 THR A CA 1
ATOM 511 C C . THR A 1 67 ? -14.900 5.927 1.912 1.00 92.44 67 THR A C 1
ATOM 513 O O . THR A 1 67 ? -15.172 6.944 2.545 1.00 92.44 67 THR A O 1
ATOM 516 N N . GLU A 1 68 ? -15.465 4.749 2.173 1.00 91.38 68 GLU A N 1
ATOM 517 C CA . GLU A 1 68 ? -16.595 4.567 3.098 1.00 91.38 68 GLU A CA 1
ATOM 518 C C . GLU A 1 68 ? -16.257 3.579 4.221 1.00 91.38 68 GLU A C 1
ATOM 520 O O . GLU A 1 68 ? -16.388 3.894 5.409 1.00 91.38 68 GLU A O 1
ATOM 525 N N . GLU A 1 69 ? -15.770 2.392 3.858 1.00 91.69 69 GLU A N 1
ATOM 526 C CA . GLU A 1 69 ? -15.563 1.297 4.812 1.00 91.69 69 GLU A CA 1
ATOM 527 C C . GLU A 1 69 ? -14.363 1.557 5.727 1.00 91.69 69 GLU A C 1
ATOM 529 O O . GLU A 1 69 ? -14.459 1.351 6.938 1.00 91.69 69 GLU A O 1
ATOM 534 N N . LEU A 1 70 ? -13.243 2.063 5.189 1.00 90.31 70 LEU A N 1
ATOM 535 C CA . LEU A 1 70 ? -12.115 2.485 6.023 1.00 90.31 70 LEU A CA 1
ATOM 536 C C . LEU A 1 70 ? -12.507 3.634 6.948 1.00 90.31 70 LEU A C 1
ATOM 538 O O . LEU A 1 70 ? -12.100 3.617 8.103 1.00 90.31 70 LEU A O 1
ATOM 542 N N . ASP A 1 71 ? -13.295 4.605 6.482 1.00 89.50 71 ASP A N 1
ATOM 543 C CA . ASP A 1 71 ? -13.748 5.710 7.338 1.00 89.50 71 ASP A CA 1
ATOM 544 C C . ASP A 1 71 ? -14.530 5.177 8.547 1.00 89.50 71 ASP A C 1
ATOM 546 O O . ASP A 1 71 ? -14.222 5.504 9.693 1.00 89.50 71 ASP A O 1
ATOM 550 N N . SER A 1 72 ? -15.470 4.267 8.291 1.00 88.94 72 SER A N 1
ATOM 551 C CA . 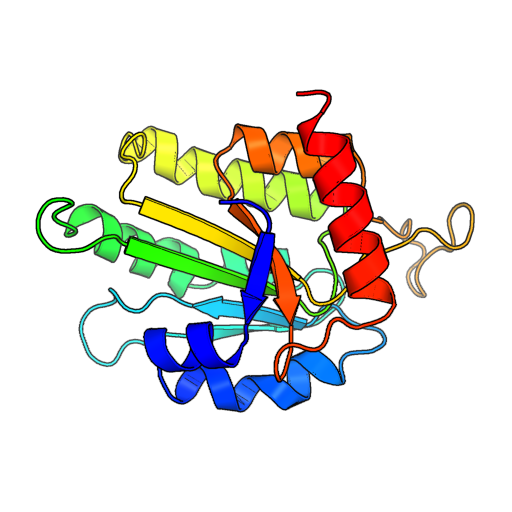SER A 1 72 ? -16.280 3.628 9.330 1.00 88.94 72 SER A CA 1
ATOM 552 C C . SER A 1 72 ? -15.435 2.769 10.276 1.00 88.94 72 SER A C 1
ATOM 554 O O . SER A 1 72 ? -15.565 2.867 11.497 1.00 88.94 72 SER A O 1
ATOM 556 N N . ALA A 1 73 ? -14.516 1.963 9.734 1.00 88.88 73 ALA A N 1
ATOM 557 C CA . ALA A 1 73 ? -13.617 1.136 10.533 1.00 88.88 73 ALA A CA 1
ATOM 558 C C . ALA A 1 73 ? -12.703 1.981 11.429 1.00 88.88 73 ALA A C 1
ATOM 560 O O . ALA A 1 73 ? -12.421 1.582 12.557 1.00 88.88 73 ALA A O 1
ATOM 561 N N . LEU A 1 74 ? -12.255 3.145 10.953 1.00 87.62 74 LEU A N 1
ATOM 562 C CA . LEU A 1 74 ? -11.418 4.068 11.717 1.00 87.62 74 LEU A CA 1
ATOM 563 C C . LEU A 1 74 ? -12.172 4.781 12.826 1.00 87.62 74 LEU A C 1
ATOM 565 O O . LEU A 1 74 ? -11.635 4.908 13.924 1.00 87.62 74 LEU A O 1
ATOM 569 N N . ALA A 1 75 ? -13.405 5.208 12.563 1.00 87.00 75 ALA A N 1
ATOM 570 C CA . ALA A 1 75 ? -14.247 5.837 13.573 1.00 87.00 75 ALA A CA 1
ATOM 571 C C . ALA A 1 75 ? -14.523 4.902 14.764 1.00 87.00 75 ALA A C 1
ATOM 573 O O . ALA A 1 75 ? -14.569 5.355 15.906 1.00 87.00 75 ALA A O 1
ATOM 574 N N . ASP A 1 76 ? -14.659 3.601 14.498 1.00 85.56 76 ASP A N 1
ATOM 575 C CA . ASP A 1 76 ? -14.993 2.587 15.501 1.00 85.56 76 ASP A CA 1
ATOM 576 C C . ASP A 1 76 ? -13.772 1.889 16.128 1.00 85.56 76 ASP A C 1
ATOM 578 O O . ASP A 1 76 ? -13.924 1.028 17.003 1.00 85.56 76 ASP A O 1
ATOM 582 N N . TRP A 1 77 ? -12.556 2.200 15.676 1.00 85.25 77 TRP A N 1
ATOM 583 C CA . TRP A 1 77 ? -11.350 1.503 16.112 1.00 85.25 77 TRP A CA 1
ATOM 584 C C . TRP A 1 77 ? -10.861 1.980 17.486 1.00 85.25 77 TRP A C 1
ATOM 586 O O . TRP A 1 77 ? -10.638 3.168 17.704 1.00 85.25 77 TRP A O 1
ATOM 596 N N . ASP A 1 78 ? -10.612 1.035 18.407 1.00 81.56 78 ASP A N 1
ATOM 597 C CA . ASP A 1 78 ? -9.914 1.299 19.675 1.00 81.56 78 ASP A CA 1
ATOM 598 C C . ASP A 1 78 ? -8.417 0.937 19.555 1.00 81.56 78 ASP A C 1
ATOM 600 O O . ASP A 1 78 ? -8.079 -0.258 19.542 1.00 81.56 78 ASP A O 1
ATOM 604 N N . PRO A 1 79 ? -7.495 1.922 19.569 1.00 77.44 79 PRO A N 1
ATOM 605 C CA . PRO A 1 79 ? -6.050 1.692 19.481 1.00 77.44 79 PRO A CA 1
ATOM 606 C C . PRO A 1 79 ? -5.467 0.813 20.598 1.00 77.44 79 PRO A C 1
ATOM 608 O O . PRO A 1 79 ? -4.355 0.284 20.477 1.00 77.44 79 PRO A O 1
ATOM 611 N N . ARG A 1 80 ? -6.175 0.652 21.721 1.00 78.81 80 ARG A N 1
ATOM 612 C CA . ARG A 1 80 ? -5.731 -0.189 22.842 1.00 78.81 80 ARG A CA 1
ATOM 613 C C . ARG A 1 80 ? -5.930 -1.673 22.562 1.00 78.81 80 ARG A C 1
ATOM 615 O O . ARG A 1 80 ? -5.178 -2.474 23.111 1.00 78.81 80 ARG A O 1
ATOM 622 N N . SER A 1 81 ? -6.898 -2.017 21.714 1.00 76.81 81 SER A N 1
ATOM 623 C CA . SER A 1 81 ? -7.304 -3.400 21.451 1.00 76.81 81 SER A CA 1
ATOM 624 C C . SER A 1 81 ? -6.342 -4.135 20.515 1.00 76.81 81 SER A C 1
ATOM 626 O O . SER A 1 81 ? -5.905 -5.242 20.820 1.00 76.81 81 SER A O 1
ATOM 628 N N . SER A 1 82 ? -5.981 -3.520 19.388 1.00 76.38 82 SER A N 1
ATOM 629 C CA . SER A 1 82 ? -5.130 -4.126 18.363 1.00 76.38 82 SER A CA 1
ATOM 630 C C . SER A 1 82 ? -4.595 -3.055 17.409 1.00 76.38 82 SER A C 1
ATOM 632 O O . SER A 1 82 ? -5.326 -2.106 17.116 1.00 76.38 82 SER A O 1
ATOM 634 N N . PRO A 1 83 ? -3.355 -3.178 16.900 1.00 82.75 83 PRO A N 1
ATOM 635 C CA . PRO A 1 83 ? -2.874 -2.301 15.844 1.00 82.75 83 PRO A CA 1
ATOM 636 C C . PRO A 1 83 ? -3.663 -2.510 14.546 1.00 82.75 83 PRO A C 1
ATOM 638 O O . PRO A 1 83 ? -3.843 -3.646 14.101 1.00 82.75 83 PRO A O 1
ATOM 641 N N . MET A 1 84 ? -4.082 -1.414 13.912 1.00 85.75 84 MET A N 1
ATOM 642 C CA . MET A 1 84 ? -4.739 -1.455 12.609 1.00 85.75 84 MET A CA 1
ATOM 643 C C . MET A 1 84 ? -3.704 -1.402 11.486 1.00 85.75 84 MET A C 1
ATOM 645 O O . MET A 1 84 ? -2.884 -0.484 11.418 1.00 85.75 84 MET A O 1
ATOM 649 N N . LEU A 1 85 ? -3.768 -2.373 10.578 1.00 89.31 85 LEU A N 1
ATOM 650 C CA . LEU A 1 85 ? -2.947 -2.431 9.376 1.00 89.31 85 LEU A CA 1
ATOM 651 C C . LEU A 1 85 ? -3.849 -2.315 8.144 1.00 89.31 85 LEU A C 1
ATOM 653 O O . LEU A 1 85 ? -4.772 -3.111 7.974 1.00 89.31 85 LEU A O 1
ATOM 657 N N . VAL A 1 86 ? -3.551 -1.332 7.298 1.00 93.06 86 VAL A N 1
ATOM 658 C CA . VAL A 1 86 ? -4.131 -1.173 5.963 1.00 93.06 86 VAL A CA 1
ATOM 659 C C . VAL A 1 86 ? -3.006 -1.379 4.959 1.00 93.06 86 VAL A C 1
ATOM 661 O O . VAL A 1 86 ? -1.971 -0.711 5.032 1.00 93.06 86 VAL A O 1
ATOM 664 N N . LEU A 1 87 ? -3.180 -2.319 4.034 1.00 95.81 87 LEU A N 1
ATOM 665 C CA . LEU A 1 87 ? -2.170 -2.667 3.038 1.00 95.81 87 LEU A CA 1
ATOM 666 C C . LEU A 1 87 ? -2.618 -2.221 1.652 1.00 95.81 87 LEU A C 1
ATOM 668 O O . LEU A 1 87 ? -3.669 -2.634 1.180 1.00 95.81 87 LEU A O 1
ATOM 672 N N . VAL A 1 88 ? -1.762 -1.466 0.969 1.00 96.94 88 VAL A N 1
ATOM 673 C CA . VAL A 1 88 ? -1.786 -1.315 -0.485 1.00 96.94 88 VAL A CA 1
ATOM 674 C C . VAL A 1 88 ? -0.636 -2.133 -1.066 1.00 96.94 88 VAL A C 1
ATOM 676 O O . VAL A 1 88 ? 0.530 -1.816 -0.830 1.00 96.94 88 VAL A O 1
ATOM 679 N N . ALA A 1 89 ? -0.940 -3.192 -1.814 1.00 96.19 89 ALA A N 1
ATOM 680 C CA . ALA A 1 89 ? 0.058 -4.034 -2.474 1.00 96.19 89 ALA A CA 1
ATOM 681 C C . ALA A 1 89 ? 0.028 -3.813 -3.989 1.00 96.19 89 ALA A C 1
ATOM 683 O O . ALA A 1 89 ? -1.028 -3.927 -4.599 1.00 96.19 89 ALA A O 1
ATOM 684 N N . LEU A 1 90 ? 1.175 -3.519 -4.604 1.00 95.06 90 LEU A N 1
ATOM 685 C CA . LEU A 1 90 ? 1.299 -3.235 -6.039 1.00 95.06 90 LEU A CA 1
ATOM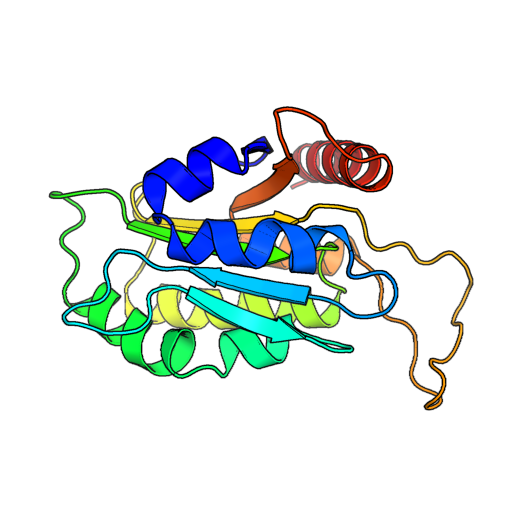 686 C C . LEU A 1 90 ? 2.339 -4.144 -6.711 1.00 95.06 90 LEU A C 1
ATOM 688 O O . LEU A 1 90 ? 3.371 -4.480 -6.126 1.00 95.06 90 LEU A O 1
ATOM 692 N N . ASN A 1 91 ? 2.136 -4.486 -7.982 1.00 92.56 91 ASN A N 1
ATOM 693 C CA . ASN A 1 91 ? 3.154 -5.192 -8.774 1.00 92.56 91 ASN A CA 1
ATOM 694 C C . ASN A 1 91 ? 4.370 -4.306 -9.115 1.00 92.56 91 ASN A C 1
ATOM 696 O O . ASN A 1 91 ? 5.470 -4.799 -9.370 1.00 92.56 91 ASN A O 1
ATOM 700 N N . ARG A 1 92 ? 4.197 -2.983 -9.095 1.00 91.06 92 ARG A N 1
ATOM 701 C CA . ARG A 1 92 ? 5.250 -1.984 -9.301 1.00 91.06 92 ARG A CA 1
ATOM 702 C C . ARG A 1 92 ? 5.017 -0.774 -8.400 1.00 91.06 92 ARG A C 1
ATOM 704 O O . ARG A 1 92 ? 3.878 -0.474 -8.070 1.00 91.06 92 ARG A O 1
ATOM 711 N N . SER A 1 93 ? 6.086 -0.103 -7.983 1.00 92.62 93 SER A N 1
ATOM 712 C CA . SER A 1 93 ? 6.003 1.109 -7.165 1.00 92.62 93 SER A CA 1
ATOM 713 C C . SER A 1 93 ? 5.247 2.215 -7.904 1.00 92.62 93 SER A C 1
ATOM 715 O O . SER A 1 93 ? 5.320 2.274 -9.137 1.00 92.62 93 SER A O 1
ATOM 717 N N . PRO A 1 94 ? 4.544 3.107 -7.183 1.00 92.38 94 PRO A N 1
ATOM 718 C CA . PRO A 1 94 ? 3.716 4.111 -7.826 1.00 92.38 94 PRO A CA 1
ATOM 719 C C . PRO A 1 94 ? 4.561 5.093 -8.630 1.00 92.38 94 PRO A C 1
ATOM 721 O O . PRO A 1 94 ? 5.723 5.377 -8.303 1.00 92.38 94 PRO A O 1
ATOM 724 N N . CYS A 1 95 ? 3.967 5.647 -9.682 1.00 91.19 95 CYS A N 1
ATOM 725 C CA . CYS A 1 95 ? 4.545 6.813 -10.332 1.00 91.19 95 CYS A CA 1
ATOM 726 C C . CYS A 1 95 ? 4.449 8.055 -9.428 1.00 91.19 95 CYS A C 1
ATOM 728 O O . CYS A 1 95 ? 3.711 8.055 -8.443 1.00 91.19 95 CYS A O 1
ATOM 730 N N . GLY A 1 96 ? 5.168 9.128 -9.771 1.00 88.94 96 GLY A N 1
ATOM 731 C CA . GLY A 1 96 ? 5.156 10.376 -8.998 1.00 88.94 96 GLY A CA 1
ATOM 732 C C . GLY A 1 96 ? 3.749 10.911 -8.696 1.00 88.94 96 GLY A C 1
ATOM 733 O O . GLY A 1 96 ? 3.458 11.238 -7.547 1.00 88.94 96 GLY A O 1
ATOM 734 N N . ASP A 1 97 ? 2.858 10.927 -9.689 1.00 90.25 97 ASP A N 1
ATOM 735 C CA . ASP A 1 97 ? 1.490 11.436 -9.517 1.00 90.25 97 ASP A CA 1
ATOM 736 C C . ASP A 1 97 ? 0.646 10.524 -8.619 1.00 90.25 97 ASP A C 1
ATOM 738 O O . ASP A 1 97 ? -0.052 11.001 -7.726 1.00 90.25 97 ASP A O 1
ATOM 742 N N . CYS A 1 98 ? 0.749 9.202 -8.802 1.00 93.25 98 CYS A N 1
ATOM 743 C CA . CYS A 1 98 ? 0.049 8.235 -7.952 1.00 93.25 98 CYS A CA 1
ATOM 744 C C . CYS A 1 98 ? 0.571 8.265 -6.512 1.00 93.25 98 CYS A C 1
ATOM 746 O O . CYS A 1 98 ? -0.213 8.130 -5.577 1.00 93.25 98 CYS A O 1
ATOM 748 N N . ALA A 1 99 ? 1.870 8.500 -6.318 1.00 94.69 99 ALA A N 1
ATOM 749 C CA . ALA A 1 99 ? 2.462 8.669 -4.999 1.00 94.69 99 ALA A CA 1
ATOM 750 C C . ALA A 1 99 ? 1.910 9.916 -4.288 1.00 94.69 99 ALA A C 1
ATOM 752 O O . ALA A 1 99 ? 1.536 9.836 -3.121 1.00 94.69 99 ALA A O 1
ATOM 753 N N . HIS A 1 100 ? 1.787 11.046 -4.992 1.00 93.88 100 HIS A N 1
ATOM 754 C CA . HIS A 1 100 ? 1.157 12.247 -4.437 1.00 93.88 100 HIS A CA 1
ATOM 755 C C . HIS A 1 100 ? -0.321 12.030 -4.107 1.00 93.88 100 HIS A C 1
ATOM 757 O O . HIS A 1 100 ? -0.774 12.433 -3.042 1.00 93.88 100 HIS A O 1
ATOM 763 N N . LEU A 1 101 ? -1.053 11.345 -4.980 1.00 94.81 101 LEU A N 1
ATOM 764 C CA . LEU A 1 101 ? -2.461 11.024 -4.774 1.00 94.81 101 LEU A CA 1
ATOM 765 C C . LEU A 1 101 ? -2.682 10.119 -3.550 1.00 94.81 101 LEU A C 1
ATOM 767 O O . LEU A 1 101 ? -3.543 10.411 -2.725 1.00 94.81 101 LEU A O 1
ATOM 771 N N . LEU A 1 102 ? -1.864 9.079 -3.378 1.00 95.81 102 LEU A N 1
ATOM 772 C CA . LEU A 1 102 ? -1.874 8.225 -2.184 1.00 95.81 102 LEU A CA 1
ATOM 773 C C . LEU A 1 102 ? -1.474 8.991 -0.910 1.00 95.81 102 LEU A C 1
ATOM 775 O O . LEU A 1 102 ? -2.035 8.748 0.158 1.00 95.81 102 LEU A O 1
ATOM 779 N N . ALA A 1 103 ? -0.520 9.922 -1.003 1.00 94.88 103 ALA A N 1
ATOM 780 C CA . ALA A 1 103 ? -0.127 10.771 0.121 1.00 94.88 103 ALA A CA 1
ATOM 781 C C . ALA A 1 103 ? -1.276 11.699 0.551 1.00 94.88 103 ALA A C 1
ATOM 783 O O . ALA A 1 103 ? -1.621 11.744 1.729 1.00 94.88 103 ALA A O 1
ATOM 784 N N . SER A 1 104 ? -1.922 12.380 -0.400 1.00 94.56 104 SER A N 1
ATOM 785 C CA . SER A 1 104 ? -3.097 13.218 -0.134 1.00 94.56 104 SER A CA 1
ATOM 786 C C . SER A 1 104 ? -4.260 12.419 0.452 1.00 94.56 104 SER A C 1
ATOM 788 O O . SER A 1 104 ? -4.912 12.892 1.379 1.00 94.56 104 SER A O 1
ATOM 790 N N . ALA A 1 105 ? -4.497 11.203 -0.048 1.00 93.56 105 ALA A N 1
ATOM 791 C CA . ALA A 1 105 ? -5.551 10.335 0.463 1.00 93.56 105 ALA A CA 1
ATOM 792 C C . ALA A 1 105 ? -5.316 9.945 1.933 1.00 93.56 105 ALA A C 1
ATOM 794 O O . ALA A 1 105 ? -6.258 9.946 2.720 1.00 93.56 105 ALA A O 1
ATOM 795 N N . LEU A 1 106 ? -4.069 9.661 2.326 1.00 92.75 106 LEU A N 1
ATOM 796 C CA . LEU A 1 106 ? -3.742 9.383 3.726 1.00 92.75 106 LEU A CA 1
ATOM 797 C C . LEU A 1 106 ? -3.824 10.641 4.603 1.00 92.75 106 LEU A C 1
ATOM 799 O O . LEU A 1 106 ? -4.361 10.579 5.706 1.00 92.75 106 LEU A O 1
ATOM 803 N N . ASN A 1 107 ? 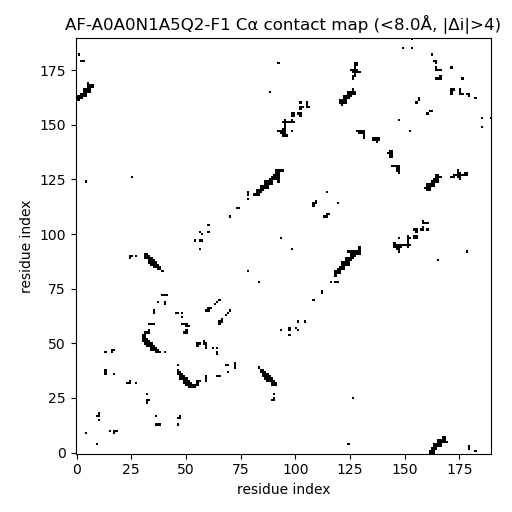-3.367 11.795 4.107 1.00 91.25 107 ASN A N 1
ATOM 804 C CA . ASN A 1 107 ? -3.484 13.054 4.848 1.00 91.25 107 ASN A CA 1
ATOM 805 C C . ASN A 1 107 ? -4.939 13.389 5.199 1.00 91.25 107 ASN A C 1
ATOM 807 O O . ASN A 1 107 ? -5.194 13.831 6.311 1.00 91.25 107 ASN A O 1
ATOM 811 N N . HIS A 1 108 ? -5.895 13.084 4.317 1.00 90.19 108 HIS A N 1
ATOM 812 C CA . HIS A 1 108 ? -7.317 13.264 4.619 1.00 90.19 108 HIS A CA 1
ATOM 813 C C . HIS A 1 108 ? -7.762 12.497 5.879 1.00 90.19 108 HIS A C 1
ATOM 815 O O . HIS A 1 108 ? -8.487 13.037 6.714 1.00 90.19 108 HIS A O 1
ATOM 821 N N . TYR A 1 109 ? -7.289 11.260 6.057 1.00 88.75 109 TYR A N 1
ATOM 822 C CA . TYR A 1 109 ? -7.554 10.495 7.276 1.00 88.75 109 TYR A CA 1
ATOM 823 C C . TYR A 1 109 ? -6.783 11.019 8.483 1.00 88.75 109 TYR A C 1
ATOM 825 O O . TYR A 1 109 ? -7.341 11.081 9.580 1.00 88.75 109 TYR A O 1
ATOM 833 N N . ASN A 1 110 ? -5.525 11.420 8.292 1.00 86.19 110 ASN A N 1
ATOM 834 C CA . ASN A 1 110 ? -4.711 11.998 9.358 1.00 86.19 110 ASN A CA 1
ATOM 835 C C . ASN A 1 110 ? -5.352 13.271 9.929 1.00 86.19 110 ASN A C 1
ATOM 837 O O . ASN A 1 110 ? -5.387 13.420 11.148 1.00 86.19 110 ASN A O 1
ATOM 841 N N . ASP A 1 111 ? -5.899 14.137 9.073 1.00 86.06 111 ASP A N 1
ATOM 842 C CA . ASP A 1 111 ? -6.571 15.378 9.473 1.00 86.06 111 ASP A CA 1
ATOM 843 C C . ASP A 1 111 ? -7.848 15.100 10.278 1.00 86.06 111 ASP A C 1
ATOM 845 O O . ASP A 1 111 ? -8.142 15.797 11.249 1.00 86.06 111 ASP A O 1
ATOM 849 N N . ARG A 1 112 ? -8.606 14.064 9.897 1.00 86.31 112 ARG A N 1
ATOM 850 C CA . ARG A 1 112 ? -9.895 13.738 10.522 1.00 86.31 112 ARG A CA 1
ATOM 851 C C . ARG A 1 112 ? -9.764 12.982 11.839 1.00 86.31 112 ARG A C 1
ATOM 853 O O . ARG A 1 112 ? -10.510 13.254 12.775 1.00 86.31 112 ARG A O 1
ATOM 860 N N . TYR A 1 113 ? -8.848 12.024 11.903 1.00 82.94 113 TYR A N 1
ATOM 861 C CA . TYR A 1 113 ? -8.739 11.097 13.031 1.00 82.94 113 TYR A CA 1
ATOM 862 C C . TYR A 1 113 ? -7.481 11.322 13.877 1.00 82.94 113 TYR A C 1
ATOM 864 O O . TYR A 1 113 ? -7.241 10.576 14.824 1.00 82.94 113 TYR A O 1
ATOM 872 N N . ALA A 1 114 ? -6.677 12.342 13.549 1.00 72.00 114 ALA A N 1
ATOM 873 C CA . ALA A 1 114 ? -5.418 12.654 14.221 1.00 72.00 114 ALA A CA 1
ATOM 874 C C . ALA A 1 114 ? -4.537 11.404 14.385 1.00 72.00 114 ALA A C 1
ATOM 876 O O . ALA A 1 114 ? -4.053 11.123 15.485 1.00 72.00 114 ALA A O 1
ATOM 877 N N . LEU A 1 115 ? -4.345 10.655 13.285 1.00 65.94 115 LEU A N 1
ATOM 878 C CA . LEU A 1 115 ? -3.736 9.310 13.203 1.00 65.94 115 LEU A CA 1
ATOM 879 C C . LEU A 1 115 ? -2.231 9.245 13.517 1.00 65.94 115 LEU A C 1
ATOM 881 O O . LEU A 1 115 ? -1.453 8.504 12.926 1.00 65.94 115 LEU A O 1
ATOM 885 N N . THR A 1 116 ? -1.819 10.006 14.513 1.00 55.19 116 THR A N 1
ATOM 886 C CA . THR A 1 116 ? -0.475 10.139 15.064 1.00 55.19 116 THR A CA 1
ATOM 887 C C . THR A 1 116 ? -0.081 8.974 15.978 1.00 55.19 116 THR A C 1
ATOM 889 O O . THR A 1 116 ? 1.003 8.985 16.558 1.00 55.19 116 THR A O 1
ATOM 892 N N . THR A 1 117 ? -0.934 7.952 16.126 1.00 57.81 117 THR A N 1
ATOM 893 C CA . THR A 1 117 ? -0.648 6.821 17.017 1.00 57.81 117 THR A CA 1
ATOM 894 C C . THR A 1 117 ? 0.279 5.807 16.344 1.00 57.81 117 THR A C 1
ATOM 896 O O . THR A 1 117 ? 0.058 5.386 15.210 1.00 57.81 117 THR A O 1
ATOM 899 N N . GLU A 1 118 ? 1.287 5.318 17.073 1.00 63.12 118 GLU A N 1
ATOM 900 C CA . GLU A 1 118 ? 2.214 4.270 16.605 1.00 63.12 118 GLU A CA 1
ATOM 901 C C . GLU A 1 118 ? 1.538 2.920 16.299 1.00 63.12 118 GLU A C 1
ATOM 903 O O . GLU A 1 118 ? 2.215 1.952 15.963 1.00 63.12 118 GLU A O 1
ATOM 908 N N . ARG A 1 119 ? 0.214 2.816 16.444 1.00 70.31 119 ARG A N 1
ATOM 909 C CA . ARG A 1 119 ? -0.546 1.569 16.323 1.00 70.31 119 ARG A CA 1
ATOM 910 C C . ARG A 1 119 ? -1.359 1.471 15.042 1.00 70.31 119 ARG A C 1
ATOM 912 O O . ARG A 1 119 ? -1.913 0.409 14.782 1.00 70.31 119 ARG A O 1
ATOM 919 N N . GLN A 1 120 ? -1.396 2.525 14.231 1.00 76.50 120 GLN A N 1
ATOM 920 C CA . GLN A 1 120 ? -2.013 2.472 12.916 1.00 76.50 120 GLN A CA 1
ATOM 921 C C . GLN A 1 120 ? -0.975 2.525 11.808 1.00 76.50 120 GLN A C 1
ATOM 923 O O . GLN A 1 120 ? -0.024 3.308 11.830 1.00 76.50 120 GLN A O 1
ATOM 928 N N . HIS A 1 121 ? -1.130 1.641 10.833 1.00 86.00 121 HIS A N 1
ATOM 929 C CA . HIS A 1 121 ? -0.113 1.372 9.842 1.00 86.00 121 HIS A CA 1
ATOM 930 C C . HIS A 1 121 ? -0.725 1.289 8.450 1.00 86.00 121 HIS A C 1
ATOM 932 O O . HIS A 1 121 ? -1.276 0.263 8.068 1.00 86.00 121 HIS A O 1
ATOM 938 N N . PHE A 1 122 ? -0.549 2.352 7.671 1.00 92.75 122 PHE A N 1
ATOM 939 C CA . PHE A 1 122 ? -0.749 2.308 6.227 1.00 92.75 122 PHE A CA 1
ATOM 940 C C . PHE A 1 122 ? 0.546 1.846 5.570 1.00 92.75 122 PHE A C 1
ATOM 942 O O . PHE A 1 122 ? 1.574 2.526 5.638 1.00 92.75 122 PHE A O 1
ATOM 949 N N . VAL A 1 123 ? 0.520 0.654 4.983 1.00 94.88 123 VAL A N 1
ATOM 950 C CA . VAL A 1 123 ? 1.668 0.037 4.320 1.00 94.88 123 VAL A CA 1
ATOM 951 C C . VAL A 1 123 ? 1.450 0.063 2.821 1.00 94.88 123 VAL A C 1
ATOM 953 O O . VAL A 1 123 ? 0.464 -0.470 2.328 1.00 94.88 123 VAL A O 1
ATOM 956 N N . LEU A 1 124 ? 2.406 0.630 2.093 1.00 96.56 124 LEU A N 1
ATOM 957 C CA . LEU A 1 124 ? 2.505 0.506 0.648 1.00 96.56 124 LEU A CA 1
ATOM 958 C C . LEU A 1 124 ? 3.632 -0.477 0.334 1.00 96.56 124 LEU A C 1
ATOM 960 O O . LEU A 1 124 ? 4.809 -0.162 0.524 1.00 96.56 124 LEU A O 1
ATOM 964 N N . ALA A 1 125 ? 3.273 -1.667 -0.136 1.00 96.31 125 ALA A N 1
ATOM 965 C CA . ALA A 1 125 ? 4.210 -2.713 -0.518 1.00 96.31 125 ALA A CA 1
ATOM 966 C C . ALA A 1 125 ? 4.230 -2.876 -2.040 1.00 96.31 125 ALA A C 1
ATOM 968 O O . ALA A 1 125 ? 3.181 -2.946 -2.676 1.00 96.31 125 ALA A O 1
ATOM 969 N N . SER A 1 126 ? 5.410 -2.945 -2.655 1.00 95.62 126 SER A N 1
ATOM 970 C CA . SER A 1 126 ? 5.510 -3.118 -4.111 1.00 95.62 126 SER A CA 1
ATOM 971 C C . SER A 1 126 ? 6.514 -4.193 -4.515 1.00 95.62 126 SER A C 1
ATOM 973 O O . SER A 1 126 ? 7.610 -4.251 -3.959 1.00 95.62 126 SER A O 1
ATOM 975 N N . LEU A 1 127 ? 6.176 -5.022 -5.512 1.00 92.69 127 LEU A N 1
ATOM 976 C CA . LEU A 1 127 ? 7.062 -6.094 -6.006 1.00 92.69 127 LEU A CA 1
ATOM 977 C C . LEU A 1 127 ? 8.285 -5.574 -6.767 1.00 92.69 127 LEU A C 1
ATOM 979 O O . LEU A 1 127 ? 9.278 -6.297 -6.896 1.00 92.69 127 LEU A O 1
ATOM 983 N N . GLY A 1 128 ? 8.233 -4.354 -7.305 1.00 90.62 128 GLY A N 1
ATOM 984 C CA . GLY A 1 128 ? 9.318 -3.845 -8.130 1.00 90.62 128 GLY A CA 1
ATOM 985 C C . GLY A 1 128 ? 9.353 -2.339 -8.331 1.00 90.62 128 GLY A C 1
ATOM 986 O O . GLY A 1 128 ? 8.334 -1.669 -8.258 1.00 90.62 128 GLY A O 1
ATOM 987 N N . TYR A 1 129 ? 10.545 -1.808 -8.606 1.00 87.75 129 TYR A N 1
ATOM 988 C CA . TYR A 1 129 ? 10.757 -0.392 -8.890 1.00 87.75 129 TYR A CA 1
ATOM 989 C C . TYR A 1 129 ? 10.302 -0.022 -10.307 1.00 87.75 129 TYR A C 1
ATOM 991 O O . TYR A 1 129 ? 10.788 -0.590 -11.295 1.00 87.75 129 TYR A O 1
ATOM 999 N N . TYR A 1 130 ? 9.410 0.962 -10.418 1.00 86.00 130 TYR A N 1
ATOM 1000 C CA . TYR A 1 130 ? 8.939 1.466 -11.702 1.00 86.00 130 TYR A CA 1
ATOM 1001 C C . TYR A 1 130 ? 9.923 2.488 -12.293 1.00 86.00 130 TYR A C 1
ATOM 1003 O O . TYR A 1 130 ? 9.984 3.645 -11.880 1.00 86.00 130 TYR A O 1
ATOM 1011 N N . HIS A 1 131 ? 10.714 2.033 -13.268 1.00 76.94 131 HIS A N 1
ATOM 1012 C CA . HIS A 1 131 ? 11.750 2.832 -13.925 1.00 76.94 131 HIS A CA 1
ATOM 1013 C C . HIS A 1 131 ? 11.230 3.664 -15.096 1.00 76.94 131 HIS A C 1
ATOM 1015 O O . HIS A 1 131 ? 10.422 3.193 -15.894 1.00 76.94 131 HIS A O 1
ATO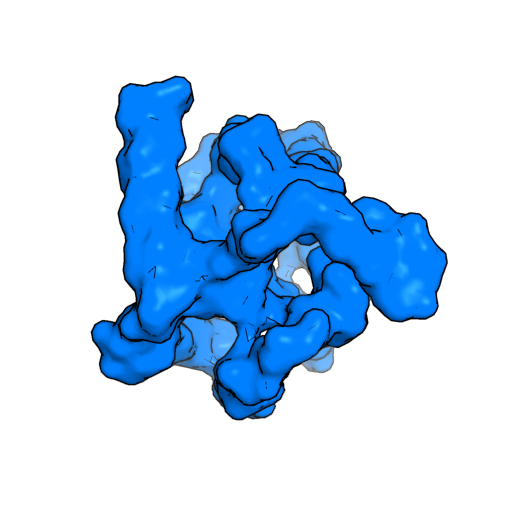M 1021 N N . SER A 1 132 ? 11.866 4.820 -15.302 1.00 63.78 132 SER A N 1
ATOM 1022 C CA . SER A 1 132 ? 12.022 5.408 -16.634 1.00 63.78 132 SER A CA 1
ATOM 1023 C C . SER A 1 132 ? 13.179 4.686 -17.331 1.00 63.78 132 SER A C 1
ATOM 1025 O O . SER A 1 132 ? 14.335 4.874 -16.958 1.00 63.78 132 SER A O 1
ATOM 1027 N N . ASN A 1 133 ? 12.900 3.856 -18.336 1.00 47.22 133 ASN A N 1
ATOM 1028 C CA . ASN A 1 133 ? 13.968 3.300 -19.178 1.00 47.22 133 ASN A CA 1
ATOM 1029 C C . ASN A 1 133 ? 14.293 4.190 -20.390 1.00 47.22 133 ASN A C 1
ATOM 1031 O O . ASN A 1 133 ? 15.252 3.902 -21.102 1.00 47.22 133 ASN A O 1
ATOM 1035 N N . LYS A 1 134 ? 13.521 5.252 -20.649 1.00 44.94 134 LYS A N 1
ATOM 1036 C CA . LYS A 1 134 ? 13.714 6.181 -21.769 1.00 44.94 134 LYS A CA 1
ATOM 1037 C C . LYS A 1 134 ? 13.143 7.544 -21.390 1.00 44.94 134 LYS A C 1
ATOM 1039 O O . LYS A 1 134 ? 12.079 7.596 -20.778 1.00 44.94 134 LYS A O 1
ATOM 1044 N N . ALA A 1 135 ? 13.822 8.622 -21.786 1.00 41.44 135 ALA A N 1
ATOM 1045 C CA . ALA A 1 135 ? 13.225 9.952 -21.819 1.00 41.44 135 ALA A CA 1
ATOM 1046 C C . ALA A 1 135 ? 11.876 9.846 -22.546 1.00 41.44 135 ALA A C 1
ATOM 1048 O O . ALA A 1 135 ? 11.851 9.477 -23.719 1.00 41.44 135 ALA A O 1
ATOM 1049 N N . THR A 1 136 ? 10.780 10.059 -21.811 1.00 44.91 136 THR A N 1
ATOM 1050 C CA . THR A 1 136 ? 9.417 10.225 -22.338 1.00 44.91 136 THR A CA 1
ATOM 1051 C C . THR A 1 136 ? 9.086 9.309 -23.520 1.00 44.91 136 THR A C 1
ATOM 1053 O O . THR A 1 136 ? 8.913 9.765 -24.648 1.00 44.91 136 THR A O 1
ATOM 1056 N N . GLN A 1 137 ? 8.956 8.000 -23.283 1.00 41.88 137 GLN A N 1
ATOM 1057 C CA . GLN A 1 137 ? 8.078 7.238 -24.165 1.00 41.88 137 GLN A CA 1
ATOM 1058 C C . GLN A 1 137 ? 6.649 7.642 -23.825 1.00 41.88 137 GLN A C 1
ATOM 1060 O O . GLN A 1 137 ? 6.169 7.423 -22.714 1.00 41.88 137 GLN A O 1
ATOM 1065 N N . HIS A 1 138 ? 5.993 8.293 -24.778 1.00 45.50 138 HIS A N 1
ATOM 1066 C CA . HIS A 1 138 ? 4.554 8.455 -24.740 1.00 45.50 138 HIS A CA 1
ATOM 1067 C C . HIS A 1 138 ? 3.925 7.058 -24.652 1.00 45.50 138 HIS A C 1
ATOM 1069 O O . HIS A 1 138 ? 4.336 6.144 -25.373 1.00 45.50 138 HIS A O 1
ATOM 1075 N N . SER A 1 139 ? 2.949 6.867 -23.763 1.00 48.09 139 SER A N 1
ATOM 1076 C CA . SER A 1 139 ? 2.097 5.676 -23.809 1.00 48.09 139 SER A CA 1
ATOM 1077 C C . SER A 1 139 ? 1.468 5.554 -25.205 1.00 48.09 139 SER A C 1
ATOM 1079 O O . SER A 1 139 ? 1.454 6.518 -25.973 1.00 48.09 139 SER A O 1
ATOM 1081 N N . ALA A 1 140 ? 0.867 4.408 -25.541 1.00 49.19 140 ALA A N 1
ATOM 1082 C CA . ALA A 1 140 ? 0.109 4.249 -26.792 1.00 49.19 140 ALA A CA 1
ATOM 1083 C C . ALA A 1 140 ? -0.991 5.326 -27.000 1.00 49.19 140 ALA A C 1
ATOM 1085 O O . ALA A 1 140 ? -1.565 5.422 -28.079 1.00 49.19 140 ALA A O 1
ATOM 1086 N N . ARG A 1 141 ? -1.272 6.144 -25.971 1.00 50.94 141 ARG A N 1
ATOM 1087 C CA . ARG A 1 141 ? -2.213 7.269 -25.950 1.00 50.94 141 ARG A CA 1
ATOM 1088 C C . ARG A 1 141 ? -1.555 8.659 -25.937 1.00 50.94 141 ARG A C 1
ATOM 1090 O O . ARG A 1 141 ? -2.241 9.636 -25.665 1.00 50.94 141 ARG A O 1
ATOM 1097 N N . GLY A 1 142 ? -0.248 8.786 -26.177 1.00 49.03 142 GLY A N 1
ATOM 1098 C CA . GLY A 1 142 ? 0.416 10.098 -26.215 1.00 49.03 142 GLY A CA 1
ATOM 1099 C C . GLY A 1 142 ? 0.742 10.701 -24.840 1.00 49.03 142 GLY A C 1
ATOM 1100 O O . GLY A 1 142 ? 1.260 11.813 -24.776 1.00 49.03 142 GLY A O 1
ATOM 1101 N N . LEU A 1 143 ? 0.475 10.002 -23.731 1.00 52.06 143 LEU A N 1
ATOM 1102 C CA . LEU A 1 143 ? 0.677 10.547 -22.383 1.00 52.06 143 LEU A CA 1
ATOM 1103 C C . LEU A 1 143 ? 2.107 10.286 -21.883 1.00 52.06 143 LEU A C 1
ATOM 1105 O O . LEU A 1 143 ? 2.634 9.201 -22.143 1.00 52.06 143 LEU A O 1
ATOM 1109 N N . PRO A 1 144 ? 2.739 11.228 -21.157 1.00 52.84 144 PRO A N 1
ATOM 1110 C CA . PRO A 1 144 ? 4.048 11.003 -20.550 1.00 52.84 144 PRO A CA 1
ATOM 1111 C C . PRO A 1 144 ? 4.019 9.750 -19.666 1.00 52.84 144 PRO A C 1
ATOM 1113 O O . PRO A 1 144 ? 3.181 9.648 -18.771 1.00 52.84 144 PRO A O 1
ATOM 1116 N N . GLN A 1 145 ? 4.925 8.792 -19.889 1.00 57.16 145 GLN A N 1
ATOM 1117 C CA . GLN A 1 145 ? 5.133 7.713 -18.922 1.00 57.16 145 GLN A CA 1
ATOM 1118 C C . GLN A 1 145 ? 5.674 8.309 -17.622 1.00 57.16 145 GLN A C 1
ATOM 1120 O O . GLN A 1 145 ? 6.815 8.768 -17.555 1.00 57.16 145 GLN A O 1
ATOM 1125 N N . THR A 1 146 ? 4.839 8.311 -16.588 1.00 68.56 146 THR A N 1
ATOM 1126 C CA . THR A 1 146 ? 5.226 8.720 -15.242 1.00 68.56 146 THR A CA 1
ATOM 1127 C C . THR A 1 146 ? 5.844 7.522 -14.529 1.00 68.56 146 THR A C 1
ATOM 1129 O O . THR A 1 146 ? 5.299 6.425 -14.549 1.00 68.56 146 THR A O 1
ATOM 1132 N N . PHE A 1 147 ? 7.014 7.715 -13.926 1.00 84.06 147 PHE A N 1
ATOM 1133 C CA . PHE A 1 147 ? 7.794 6.692 -13.217 1.00 84.06 147 PHE A CA 1
ATOM 1134 C C . PHE A 1 147 ? 7.904 7.054 -11.732 1.00 84.06 147 PHE A C 1
ATOM 1136 O O . PHE A 1 147 ? 7.430 8.117 -11.315 1.00 84.06 147 PHE A O 1
ATOM 1143 N N . THR A 1 148 ? 8.484 6.179 -10.910 1.00 87.25 148 THR A N 1
ATOM 1144 C CA . THR A 1 148 ? 8.695 6.490 -9.490 1.00 87.25 148 THR A CA 1
ATOM 1145 C C . THR A 1 148 ? 9.727 7.608 -9.332 1.00 87.25 148 THR A C 1
ATOM 1147 O O . THR A 1 148 ? 10.797 7.560 -9.933 1.00 87.25 148 THR A O 1
ATOM 1150 N N . THR A 1 149 ? 9.409 8.625 -8.527 1.00 88.69 149 THR A N 1
ATOM 1151 C CA . THR A 1 149 ? 10.262 9.806 -8.319 1.00 88.69 149 THR A CA 1
ATOM 1152 C C . THR A 1 149 ? 10.570 10.032 -6.843 1.00 88.69 149 THR A C 1
ATOM 1154 O O . THR A 1 149 ? 9.748 9.733 -5.975 1.00 88.69 149 THR A O 1
ATOM 1157 N N . ASP A 1 150 ? 11.719 10.655 -6.556 1.00 88.75 150 ASP A N 1
ATOM 1158 C CA . ASP A 1 150 ? 12.129 10.997 -5.186 1.00 88.75 150 ASP A CA 1
ATOM 1159 C C . ASP A 1 150 ? 11.093 11.873 -4.489 1.00 88.75 150 ASP A C 1
ATOM 1161 O O . ASP A 1 150 ? 10.747 11.633 -3.334 1.00 88.75 150 ASP A O 1
ATOM 1165 N N . LYS A 1 151 ? 10.571 12.874 -5.208 1.00 89.62 151 LYS A N 1
ATOM 1166 C CA . LYS A 1 151 ? 9.551 13.790 -4.693 1.00 89.62 151 LYS A CA 1
ATOM 1167 C C . LYS A 1 151 ? 8.283 13.038 -4.278 1.00 89.62 151 LYS A C 1
ATOM 1169 O O . LYS A 1 151 ? 7.789 13.261 -3.177 1.00 89.62 151 LYS A O 1
ATOM 1174 N N . GLY A 1 152 ? 7.792 12.124 -5.119 1.00 91.62 152 GLY A N 1
ATOM 1175 C CA . GLY A 1 152 ? 6.599 11.333 -4.814 1.00 91.62 152 GLY A CA 1
ATOM 1176 C C . GLY A 1 152 ? 6.812 10.397 -3.622 1.00 91.62 152 GLY A C 1
ATOM 1177 O O . GLY A 1 152 ? 5.993 10.352 -2.707 1.00 91.62 152 GLY A O 1
ATOM 1178 N N . MET A 1 153 ? 7.947 9.695 -3.575 1.00 92.75 153 MET A N 1
ATOM 1179 C CA . MET A 1 153 ? 8.232 8.769 -2.473 1.00 92.75 153 MET A CA 1
ATOM 1180 C C . MET A 1 153 ? 8.505 9.480 -1.142 1.00 92.75 153 MET A C 1
ATOM 1182 O O . MET A 1 153 ? 8.170 8.939 -0.088 1.00 92.75 153 MET A O 1
ATOM 1186 N N . ARG A 1 154 ? 9.074 10.693 -1.165 1.00 91.69 154 ARG A N 1
ATOM 1187 C CA . ARG A 1 154 ? 9.180 11.552 0.027 1.00 91.69 154 ARG A CA 1
ATOM 1188 C C . ARG A 1 154 ? 7.803 11.988 0.521 1.00 91.69 154 ARG A C 1
ATOM 1190 O O . ARG A 1 154 ? 7.531 11.797 1.699 1.00 91.69 154 ARG A O 1
ATOM 1197 N N . ALA A 1 155 ? 6.920 12.441 -0.373 1.00 92.94 155 ALA A N 1
ATOM 1198 C CA . ALA A 1 155 ? 5.556 12.827 -0.005 1.00 92.94 155 ALA A CA 1
ATOM 1199 C C . ALA A 1 155 ? 4.783 11.677 0.667 1.00 92.94 155 ALA A C 1
ATOM 1201 O O . ALA A 1 155 ? 4.099 11.891 1.662 1.00 92.94 155 ALA A O 1
ATOM 1202 N N . LEU A 1 156 ? 4.943 10.439 0.182 1.00 94.06 156 LEU A N 1
ATOM 1203 C CA . LEU A 1 156 ? 4.371 9.260 0.839 1.00 94.06 156 LEU A CA 1
ATOM 1204 C C . LEU A 1 156 ? 4.912 9.060 2.262 1.00 94.06 156 LEU A C 1
ATOM 1206 O O . LEU A 1 156 ? 4.126 8.846 3.183 1.00 94.06 156 LEU A O 1
ATOM 1210 N N . LYS A 1 157 ? 6.240 9.134 2.453 1.00 91.31 157 LYS A N 1
ATOM 1211 C CA . LYS A 1 157 ? 6.855 9.020 3.790 1.00 91.31 157 LYS A CA 1
ATOM 1212 C C . LYS A 1 157 ? 6.336 10.103 4.734 1.00 91.31 157 LYS A C 1
ATOM 1214 O O . LYS A 1 157 ? 6.012 9.791 5.873 1.00 91.31 157 LYS A O 1
ATOM 1219 N N . GLU A 1 158 ? 6.291 11.348 4.268 1.00 90.62 158 GLU A N 1
ATOM 1220 C CA . GLU A 1 158 ? 5.847 12.511 5.045 1.00 90.62 158 GLU A CA 1
ATOM 1221 C C . GLU A 1 158 ? 4.376 12.389 5.459 1.00 90.62 158 GLU A C 1
ATOM 1223 O O . GLU A 1 158 ? 4.044 12.702 6.596 1.00 90.62 158 GLU A O 1
ATOM 1228 N N . ALA A 1 159 ? 3.520 11.840 4.591 1.00 90.94 159 ALA A N 1
ATOM 1229 C CA . ALA A 1 159 ? 2.126 11.530 4.918 1.00 90.94 159 ALA A CA 1
ATOM 1230 C C . ALA A 1 159 ? 1.962 10.358 5.911 1.00 90.94 159 ALA A C 1
ATOM 1232 O O . ALA A 1 159 ? 0.858 10.103 6.385 1.00 90.94 159 ALA A O 1
ATOM 1233 N N . GLY A 1 160 ? 3.036 9.625 6.228 1.00 90.69 160 GLY A N 1
ATOM 1234 C CA . GLY A 1 160 ? 3.024 8.527 7.199 1.00 90.69 160 GLY A CA 1
ATOM 1235 C C . GLY A 1 160 ? 2.968 7.121 6.596 1.00 90.69 160 GLY A C 1
ATOM 1236 O O . GLY A 1 160 ? 2.864 6.143 7.342 1.00 90.69 160 GLY A O 1
ATOM 1237 N N . TRP A 1 161 ? 3.088 6.971 5.271 1.00 93.12 161 TRP A N 1
ATOM 1238 C CA . TRP A 1 161 ? 3.140 5.646 4.652 1.00 93.12 161 TRP A CA 1
ATOM 1239 C C . TRP A 1 161 ? 4.401 4.880 5.058 1.00 93.12 161 TRP A C 1
ATOM 1241 O O . TRP A 1 161 ? 5.537 5.354 4.948 1.00 93.12 161 TRP A O 1
ATOM 1251 N N . LYS A 1 162 ? 4.199 3.621 5.435 1.00 93.00 162 LYS A N 1
ATOM 1252 C CA . LYS A 1 162 ? 5.255 2.619 5.564 1.00 93.00 162 LYS A CA 1
ATOM 1253 C C . LYS A 1 162 ? 5.543 2.024 4.191 1.00 93.00 162 LYS A C 1
ATOM 1255 O O . LYS A 1 162 ? 4.693 1.360 3.610 1.00 93.00 162 LYS A O 1
ATOM 1260 N N . LEU A 1 163 ? 6.743 2.266 3.675 1.00 94.31 163 LEU A N 1
ATOM 1261 C CA . LEU A 1 163 ? 7.129 1.850 2.327 1.00 94.31 163 LEU A CA 1
ATOM 1262 C C . LEU A 1 163 ? 7.906 0.536 2.368 1.00 94.31 163 LEU A C 1
ATOM 1264 O O . LEU A 1 163 ? 8.994 0.477 2.953 1.00 94.31 163 LEU A O 1
ATOM 1268 N N . CYS A 1 164 ? 7.384 -0.495 1.710 1.00 94.94 164 CYS A N 1
ATOM 1269 C CA . CYS A 1 164 ? 7.967 -1.830 1.710 1.00 94.94 164 CYS A CA 1
ATOM 1270 C C . CYS A 1 164 ? 8.217 -2.365 0.295 1.00 94.94 164 CYS A C 1
ATOM 1272 O O . CYS A 1 164 ? 7.488 -2.083 -0.655 1.00 94.94 164 CYS A O 1
ATOM 1274 N N . THR A 1 165 ? 9.250 -3.191 0.166 1.00 95.12 165 THR A N 1
ATOM 1275 C CA . THR A 1 165 ? 9.385 -4.100 -0.975 1.00 95.12 165 THR A CA 1
ATOM 1276 C C . THR A 1 165 ? 8.604 -5.369 -0.661 1.00 95.12 165 THR A C 1
ATOM 1278 O O . THR A 1 165 ? 8.764 -5.930 0.418 1.00 95.12 165 THR A O 1
ATOM 1281 N N . LEU A 1 166 ? 7.749 -5.806 -1.578 1.00 95.19 166 LEU A N 1
ATOM 1282 C CA . LEU A 1 166 ? 6.991 -7.042 -1.424 1.00 95.19 166 LEU A CA 1
ATOM 1283 C C . LEU A 1 166 ? 7.833 -8.234 -1.902 1.00 95.19 166 LEU A C 1
ATOM 1285 O O . LEU A 1 166 ? 8.470 -8.156 -2.959 1.00 95.19 166 LEU A O 1
ATOM 1289 N N . THR A 1 167 ? 7.828 -9.326 -1.141 1.00 94.19 167 THR A N 1
ATOM 1290 C CA . THR A 1 167 ? 8.496 -10.587 -1.492 1.00 94.19 167 THR A CA 1
ATOM 1291 C C . THR A 1 167 ? 7.495 -11.730 -1.584 1.00 94.19 167 THR A C 1
ATOM 1293 O O . THR A 1 167 ? 6.468 -11.734 -0.908 1.00 94.19 167 THR A O 1
ATOM 1296 N N . PHE A 1 168 ? 7.807 -12.710 -2.430 1.00 91.62 168 PHE A N 1
ATOM 1297 C CA . PHE A 1 168 ? 7.105 -13.991 -2.462 1.00 91.62 168 PHE A CA 1
ATOM 1298 C C . PHE A 1 168 ? 8.072 -15.082 -2.032 1.00 91.62 168 PHE A C 1
ATOM 1300 O O . PHE A 1 168 ? 9.164 -15.172 -2.592 1.00 91.62 168 PHE A O 1
ATOM 1307 N N . ASP A 1 169 ? 7.675 -15.905 -1.064 1.00 88.19 169 ASP A N 1
ATOM 1308 C CA . ASP A 1 169 ? 8.492 -17.000 -0.529 1.00 88.19 169 ASP A CA 1
ATOM 1309 C C . ASP A 1 169 ? 9.894 -16.525 -0.084 1.00 88.19 169 ASP A C 1
ATOM 1311 O O . ASP A 1 169 ? 10.907 -17.149 -0.414 1.00 88.19 169 ASP A O 1
ATOM 1315 N N . ALA A 1 170 ? 9.968 -15.366 0.583 1.00 84.19 170 ALA A N 1
ATOM 1316 C CA . ALA A 1 170 ? 11.200 -14.676 0.977 1.00 84.19 170 ALA A CA 1
ATOM 1317 C C . ALA A 1 170 ? 12.163 -14.351 -0.186 1.00 84.19 170 ALA A C 1
ATOM 1319 O O . ALA A 1 170 ? 13.360 -14.128 0.013 1.00 84.19 170 ALA A O 1
ATOM 1320 N N . LYS A 1 171 ? 11.661 -14.316 -1.427 1.00 88.06 171 LYS A N 1
ATOM 1321 C CA . LYS A 1 171 ? 12.442 -13.971 -2.618 1.00 88.06 171 LYS A CA 1
ATOM 1322 C C . LYS A 1 171 ? 12.025 -12.619 -3.168 1.00 88.06 171 LYS A C 1
ATOM 1324 O O . LYS A 1 171 ? 10.880 -12.388 -3.561 1.00 88.06 171 LYS A O 1
ATOM 1329 N N . THR A 1 172 ? 13.015 -11.745 -3.290 1.00 88.25 172 THR A N 1
ATOM 1330 C CA . THR A 1 172 ? 12.859 -10.434 -3.914 1.00 88.25 172 THR A CA 1
ATOM 1331 C C . THR A 1 172 ? 13.098 -10.533 -5.417 1.00 88.25 172 THR A C 1
ATOM 1333 O O . THR A 1 172 ? 14.131 -11.044 -5.870 1.00 88.25 172 THR A O 1
ATOM 1336 N N . THR A 1 173 ? 12.175 -9.993 -6.217 1.00 90.50 173 THR A N 1
ATOM 1337 C CA . THR A 1 173 ? 12.362 -9.884 -7.672 1.00 90.50 173 THR A CA 1
ATOM 1338 C C . THR A 1 173 ? 13.568 -8.990 -7.998 1.00 90.50 173 THR A C 1
ATOM 1340 O O . THR A 1 173 ? 14.048 -8.227 -7.155 1.00 90.50 173 THR A O 1
ATOM 1343 N N . ARG A 1 174 ? 14.070 -9.024 -9.242 1.00 91.25 174 ARG A N 1
ATOM 1344 C CA . ARG A 1 174 ? 15.130 -8.088 -9.670 1.00 91.25 174 ARG A CA 1
ATOM 1345 C C . ARG A 1 174 ? 14.719 -6.632 -9.425 1.00 91.25 174 ARG A C 1
ATOM 1347 O O . ARG A 1 174 ? 15.470 -5.886 -8.805 1.00 91.25 174 ARG A O 1
ATOM 1354 N N . ARG A 1 175 ? 13.519 -6.255 -9.877 1.00 90.44 175 ARG A N 1
ATOM 1355 C CA . ARG A 1 175 ? 12.973 -4.904 -9.692 1.00 90.44 175 ARG A CA 1
ATOM 1356 C C . ARG A 1 175 ? 12.710 -4.596 -8.216 1.00 90.44 175 ARG A C 1
ATOM 1358 O O . ARG A 1 175 ? 12.834 -3.446 -7.810 1.00 90.44 175 ARG A O 1
ATOM 1365 N N . GLY A 1 176 ? 12.381 -5.598 -7.405 1.00 91.81 176 GLY A N 1
ATOM 1366 C CA . GLY A 1 176 ? 12.217 -5.449 -5.960 1.00 91.81 176 GLY A CA 1
ATOM 1367 C C . GLY A 1 176 ? 13.541 -5.129 -5.265 1.00 91.81 176 GLY A C 1
ATOM 1368 O O . GLY A 1 176 ? 13.587 -4.258 -4.405 1.00 91.81 176 GLY A O 1
ATOM 1369 N N . ARG A 1 177 ? 14.659 -5.738 -5.686 1.00 92.62 177 ARG A N 1
ATOM 1370 C CA . ARG A 1 177 ? 15.991 -5.395 -5.150 1.00 92.62 177 ARG A CA 1
ATOM 1371 C C . ARG A 1 177 ? 16.390 -3.957 -5.478 1.00 92.62 177 ARG A C 1
ATOM 1373 O O . ARG A 1 177 ? 16.987 -3.276 -4.641 1.00 92.62 177 ARG A O 1
ATOM 1380 N N . GLU A 1 178 ? 16.048 -3.499 -6.680 1.00 92.19 178 GLU A N 1
ATOM 1381 C CA . GLU A 1 178 ? 16.229 -2.104 -7.098 1.00 92.19 178 GLU A CA 1
ATOM 1382 C C . GLU A 1 178 ? 15.401 -1.170 -6.195 1.00 92.19 178 GLU A C 1
ATOM 1384 O O . GLU A 1 178 ? 15.955 -0.227 -5.631 1.00 92.19 178 GLU A O 1
ATOM 1389 N N . LEU A 1 179 ? 14.125 -1.498 -5.947 1.00 92.69 179 LEU A N 1
ATOM 1390 C CA . LEU A 1 179 ? 13.248 -0.736 -5.047 1.00 92.69 179 LEU A CA 1
ATOM 1391 C C . LEU A 1 179 ? 13.786 -0.705 -3.612 1.00 92.69 179 LEU A C 1
ATOM 1393 O O . LEU A 1 179 ? 13.902 0.362 -3.020 1.00 92.69 179 LEU A O 1
ATOM 1397 N N . SER A 1 180 ? 14.160 -1.856 -3.056 1.00 92.81 180 SER A N 1
ATOM 1398 C CA . SER A 1 180 ? 14.714 -1.979 -1.701 1.00 92.81 180 SER A CA 1
ATOM 1399 C C . SER A 1 180 ? 15.990 -1.146 -1.530 1.00 92.81 180 SER A C 1
ATOM 1401 O O . SER A 1 180 ? 16.207 -0.495 -0.504 1.00 92.81 180 SER A O 1
ATOM 1403 N N . THR A 1 181 ? 16.845 -1.106 -2.553 1.00 91.31 181 THR A N 1
ATOM 1404 C CA . THR A 1 181 ? 18.039 -0.249 -2.562 1.00 91.31 181 THR A CA 1
ATOM 1405 C C . THR A 1 181 ? 17.661 1.229 -2.583 1.00 91.31 181 THR A C 1
ATOM 1407 O O . THR A 1 181 ? 18.156 1.997 -1.758 1.00 91.31 181 THR A O 1
ATOM 1410 N N . TYR A 1 182 ? 16.734 1.606 -3.458 1.00 90.50 182 TYR A N 1
ATOM 1411 C CA . TYR A 1 182 ? 16.241 2.970 -3.587 1.00 90.50 182 TYR A CA 1
ATOM 1412 C C . TYR A 1 182 ? 15.577 3.487 -2.294 1.00 90.50 182 TYR A C 1
ATOM 1414 O O . TYR A 1 182 ? 15.964 4.529 -1.761 1.00 90.50 182 TYR A O 1
ATOM 1422 N N . LEU A 1 183 ? 14.668 2.714 -1.688 1.00 90.62 183 LEU A N 1
ATOM 1423 C CA . LEU A 1 183 ? 14.007 3.065 -0.424 1.00 90.62 183 LEU A CA 1
ATOM 1424 C C . LEU A 1 183 ? 15.003 3.232 0.738 1.00 90.62 183 LEU A C 1
ATOM 1426 O O . LEU A 1 183 ? 14.817 4.098 1.598 1.00 90.62 183 LEU A O 1
ATOM 1430 N N . ARG A 1 184 ? 16.084 2.439 0.772 1.00 89.25 184 ARG A N 1
ATOM 1431 C CA . ARG A 1 184 ? 17.162 2.590 1.766 1.00 89.25 184 ARG A CA 1
ATOM 1432 C C . ARG A 1 184 ? 17.960 3.880 1.580 1.00 89.25 184 ARG A C 1
ATOM 1434 O O . ARG A 1 184 ? 18.401 4.446 2.577 1.00 89.25 184 ARG A O 1
ATOM 1441 N N . GLN A 1 185 ? 18.136 4.357 0.350 1.00 85.75 185 GLN A N 1
ATOM 1442 C CA . GLN A 1 185 ? 18.827 5.620 0.076 1.00 85.75 185 GLN A CA 1
ATOM 1443 C C . GLN A 1 185 ? 17.983 6.825 0.502 1.00 85.75 185 GLN A C 1
ATOM 1445 O O . GLN A 1 185 ? 18.492 7.704 1.193 1.00 85.75 185 GLN A O 1
ATOM 1450 N N . ILE A 1 186 ? 16.677 6.827 0.213 1.00 80.81 186 ILE A N 1
ATOM 1451 C CA . ILE A 1 186 ? 15.778 7.927 0.615 1.00 80.81 186 ILE A CA 1
ATOM 1452 C C . ILE A 1 186 ? 15.672 8.046 2.144 1.00 80.81 186 ILE A C 1
ATOM 1454 O O . ILE A 1 186 ? 15.483 9.138 2.673 1.00 80.81 186 ILE A O 1
ATOM 1458 N N . ARG A 1 187 ? 15.832 6.947 2.894 1.00 67.56 187 ARG A N 1
ATOM 1459 C CA . ARG A 1 187 ? 15.902 6.988 4.368 1.00 67.56 187 ARG A CA 1
ATOM 1460 C C . ARG A 1 187 ? 17.083 7.788 4.911 1.00 67.56 187 ARG A C 1
ATOM 1462 O O . ARG A 1 187 ? 16.975 8.304 6.011 1.00 67.56 187 ARG A O 1
ATOM 1469 N N . LYS A 1 188 ? 18.201 7.866 4.187 1.00 61.53 188 LYS A N 1
ATOM 1470 C CA . LYS A 1 188 ? 19.397 8.580 4.659 1.00 61.53 188 LYS A CA 1
ATOM 1471 C C . LYS A 1 188 ? 19.293 10.102 4.497 1.00 61.53 188 LYS A C 1
ATOM 1473 O O . LYS A 1 188 ? 20.117 10.809 5.062 1.00 61.53 188 LYS A O 1
ATOM 1478 N N . HIS A 1 189 ? 18.322 10.597 3.725 1.00 52.28 189 HIS A N 1
ATOM 1479 C CA . HIS A 1 189 ? 18.265 11.991 3.259 1.00 52.28 189 HIS A CA 1
ATOM 1480 C C . HIS A 1 189 ? 16.937 12.710 3.548 1.00 52.28 189 HIS A C 1
ATOM 1482 O O . HIS A 1 189 ? 16.607 13.689 2.869 1.00 52.28 189 HIS A O 1
ATOM 1488 N N . GLY A 1 190 ? 16.162 12.224 4.513 1.00 47.75 190 GLY A N 1
ATOM 1489 C CA . GLY A 1 190 ? 14.929 12.856 4.982 1.00 47.75 190 GLY A CA 1
ATOM 1490 C C . GLY A 1 190 ? 14.451 12.189 6.246 1.00 47.75 190 GLY A C 1
ATOM 1491 O O . GLY A 1 190 ? 14.181 12.930 7.204 1.00 47.75 190 GLY A O 1
#

Secondary structure (DSSP, 8-state):
--EEEEHHHHHHHH-HHHHTTHHHHHH--SSEEEEEEETT--TT--SEEEEEETTHHHHHHTSHIIIIIIHHHHHT--TTT--EEEEEEESSPPPHHHHHHHHHHHHHHHHHH----TTEEEEEEESS-----STT-B-TTS-B-----HHHHHHHHHTT-EEEEEEBTTB--HHHHHHHHHHHHHTT--

Radius of gyration: 15.92 Å; Cα contacts (8 Å, |Δi|>4): 331; chains: 1; bounding box: 39×32×50 Å